Protein AF-G5H5K7-F1 (afdb_monomer)

Organism: NCBI:txid742725

Solvent-accessible surface area (backbone atoms only — not comparable to full-atom values): 10926 Å² total; per-residue (Å²): 140,83,93,84,86,88,80,84,88,80,75,84,78,72,77,64,54,62,56,55,54,51,51,52,51,52,49,50,54,49,50,52,52,49,50,53,49,48,54,52,13,42,51,37,22,52,51,28,53,52,24,60,74,64,26,41,28,24,41,41,41,43,61,82,83,57,85,75,80,82,80,66,32,57,22,36,33,43,34,54,63,51,38,37,43,39,34,42,66,51,72,45,90,96,47,104,48,73,46,75,51,44,30,40,31,42,57,78,42,78,49,77,44,76,48,99,84,62,24,35,43,37,40,39,33,28,50,31,33,37,72,82,47,97,60,75,48,70,49,75,48,75,49,72,36,55,37,43,67,51,29,31,44,34,50,58,69,96,79,22,44,21,33,41,36,47,65,93,70,56,64,67,51,86,76,83,66,97,60,91,79,86,68,69,93,77,86,74,133

pLDDT: mean 77.4, std 20.93, range [34.84, 98.06]

Sequence (189 aa):
MKKIALWSMLFCLCATSGYAQRADVAKSTKEQKQEAKAVQGDILFKTAVEAIKARNFVWEFYNPRSTDKSKVCYNFMTIEGDSIYFQAAWSTQGRMQEGFRQSVGKIEQLTMTPDKKGNMKVYMKADMTDVQSSWRTTWTLTSSFKLFKGSNAAPWMGGWEGYIVLPSQANVTRLSGSMPLNIPQGFIK

Mean predicted aligned error: 12.41 Å

Secondary structure (DSSP, 8-state):
-----SSSSSSSSSSSHHHHHHHHHHHHHHHHHHHHHHHHHHHHHHHHHHHHHTTEEEEEEE-TT----S--B-SEEEEETTEEEEEEEEE-TTS--EEEEEEEEEEEEEEEEE-TTS-EEEEEEEEEEESS-SS--EEEEEEEEEE-TTS-B---STT-EEEEE-GGG--B-----SS-----TTS--

Structure (mmCIF, N/CA/C/O backbone):
data_AF-G5H5K7-F1
#
_entry.id   AF-G5H5K7-F1
#
loop_
_atom_site.group_PDB
_atom_site.id
_atom_site.type_symbol
_atom_site.label_atom_id
_atom_site.label_alt_id
_atom_site.label_comp_id
_atom_site.label_asym_id
_atom_site.label_entity_id
_atom_site.label_seq_id
_atom_site.pdbx_PDB_ins_code
_atom_site.Cartn_x
_atom_site.Cartn_y
_atom_site.Cartn_z
_atom_site.occupancy
_atom_site.B_iso_or_equiv
_atom_site.auth_seq_id
_atom_site.auth_comp_id
_atom_site.auth_asym_id
_atom_site.auth_atom_id
_atom_site.pdbx_PDB_model_num
ATOM 1 N N . MET A 1 1 ? -69.680 40.360 42.820 1.00 41.72 1 MET A N 1
ATOM 2 C CA . MET A 1 1 ? -68.859 40.383 41.580 1.00 41.72 1 MET A CA 1
ATOM 3 C C . MET A 1 1 ? -67.408 40.556 42.032 1.00 41.72 1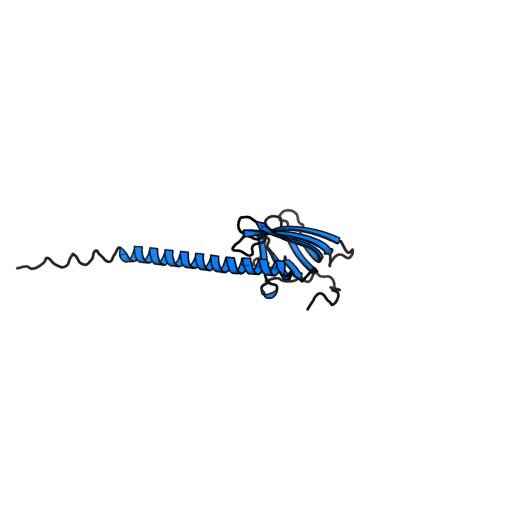 MET A C 1
ATOM 5 O O . MET A 1 1 ? -67.188 41.460 42.813 1.00 41.72 1 MET A O 1
ATOM 9 N N . LYS A 1 2 ? -66.401 39.737 41.714 1.00 36.56 2 LYS A N 1
ATOM 10 C CA . LYS A 1 2 ? -66.004 39.162 40.423 1.00 36.56 2 LYS A CA 1
ATOM 11 C C . LYS A 1 2 ? -65.196 37.864 40.639 1.00 36.56 2 LYS A C 1
ATOM 13 O O . LYS A 1 2 ? -64.389 37.777 41.555 1.00 36.56 2 LYS A O 1
ATOM 18 N N . LYS A 1 3 ? -65.426 36.892 39.751 1.00 46.00 3 LYS A N 1
ATOM 19 C CA . LYS A 1 3 ? -64.650 35.662 39.538 1.00 46.00 3 LYS A CA 1
ATOM 20 C C . LYS A 1 3 ? -63.357 36.005 38.787 1.00 46.00 3 LYS A C 1
ATOM 22 O O . LYS A 1 3 ? -63.486 36.305 37.610 1.00 46.00 3 LYS A O 1
ATOM 27 N N . ILE A 1 4 ? -62.161 35.944 39.381 1.00 51.53 4 ILE A N 1
ATOM 28 C CA . ILE A 1 4 ? -60.892 35.822 38.624 1.00 51.53 4 ILE A CA 1
ATOM 29 C C . ILE A 1 4 ? -59.834 35.164 39.520 1.00 51.53 4 ILE A C 1
ATOM 31 O O . ILE A 1 4 ? -59.062 35.843 40.183 1.00 51.53 4 ILE A O 1
ATOM 35 N N . ALA A 1 5 ? -59.795 33.838 39.550 1.00 50.31 5 ALA A N 1
ATOM 36 C CA . ALA A 1 5 ? -58.648 33.107 40.078 1.00 50.31 5 ALA A CA 1
ATOM 37 C C . ALA A 1 5 ? -58.668 31.696 39.502 1.00 50.31 5 ALA A C 1
ATOM 39 O O . ALA A 1 5 ? -59.047 30.788 40.220 1.00 50.31 5 ALA A O 1
ATOM 40 N N . LEU A 1 6 ? -58.372 31.507 38.208 1.00 42.16 6 LEU A N 1
ATOM 41 C CA . LEU A 1 6 ? -58.041 30.166 37.691 1.00 42.16 6 LEU A CA 1
ATOM 42 C C . LEU A 1 6 ? -57.498 30.148 36.245 1.00 42.16 6 LEU A C 1
ATOM 44 O O . LEU A 1 6 ? -57.909 29.308 35.462 1.00 42.16 6 LEU A O 1
ATOM 48 N N . TRP A 1 7 ? -56.610 31.064 35.835 1.00 41.12 7 TRP A N 1
ATOM 49 C CA . TRP A 1 7 ? -56.025 30.987 34.473 1.00 41.12 7 TRP A CA 1
ATOM 50 C C . TRP A 1 7 ? -54.518 31.273 34.373 1.00 41.12 7 TRP A C 1
ATOM 52 O O . TRP A 1 7 ? -53.970 31.268 33.277 1.00 41.12 7 TRP A O 1
ATOM 62 N N . SER A 1 8 ? -53.804 31.455 35.486 1.00 41.69 8 SER A N 1
ATOM 63 C CA . SER A 1 8 ? -52.364 31.774 35.469 1.00 41.69 8 SER A CA 1
ATOM 64 C C . SER A 1 8 ? -51.427 30.598 35.782 1.00 41.69 8 SER A C 1
ATOM 66 O O . SER A 1 8 ? -50.214 30.774 35.757 1.00 41.69 8 SER A O 1
ATOM 68 N N . MET A 1 9 ? -51.946 29.387 36.020 1.00 40.81 9 MET A N 1
ATOM 69 C CA . MET A 1 9 ? -51.130 28.205 36.360 1.00 40.81 9 MET A CA 1
ATOM 70 C C . MET A 1 9 ? -50.928 27.201 35.212 1.00 40.81 9 MET A C 1
ATOM 72 O O . MET A 1 9 ? -50.435 26.105 35.452 1.00 40.81 9 MET A O 1
ATOM 76 N N . LEU A 1 10 ? -51.268 27.554 33.964 1.00 41.78 10 LEU A N 1
ATOM 77 C CA . LEU A 1 10 ? -51.111 26.647 32.812 1.00 41.78 10 LEU A CA 1
ATOM 78 C C . LEU A 1 10 ? -50.089 27.107 31.757 1.00 41.78 10 LEU A C 1
ATOM 80 O O . LEU A 1 10 ? -49.993 26.494 30.702 1.00 41.78 10 LEU A O 1
ATOM 84 N N . PHE A 1 11 ? -49.295 28.149 32.029 1.00 41.69 11 PHE A N 1
ATOM 85 C CA . PHE A 1 11 ? -48.326 28.679 31.053 1.00 41.69 11 PHE A CA 1
ATOM 86 C C . PHE A 1 11 ? -46.844 28.564 31.443 1.00 41.69 11 PHE A C 1
ATOM 88 O O . PHE A 1 11 ? -45.987 28.998 30.681 1.00 41.69 11 PHE A O 1
ATOM 95 N N . CYS A 1 12 ? -46.509 27.916 32.564 1.00 40.28 12 CYS A N 1
ATOM 96 C CA . CYS A 1 12 ? -45.108 27.767 32.996 1.00 40.28 12 CYS A CA 1
ATOM 97 C C . CYS A 1 12 ? -44.489 26.376 32.763 1.00 40.28 12 CYS A C 1
ATOM 99 O O . CYS A 1 12 ? -43.339 26.168 33.134 1.00 40.28 12 CYS A O 1
ATOM 101 N N . LEU A 1 13 ? -45.191 25.430 32.125 1.00 42.22 13 LEU A N 1
ATOM 102 C CA . LEU A 1 13 ? -44.682 24.058 31.924 1.00 42.22 13 LEU A CA 1
ATOM 103 C C . LEU A 1 13 ? -44.200 23.732 30.497 1.00 42.22 13 LEU A C 1
ATOM 105 O O . LEU A 1 13 ? -43.708 22.633 30.269 1.00 42.22 13 LEU A O 1
ATOM 109 N N . CYS A 1 14 ? -44.277 24.665 29.540 1.00 44.62 14 CYS A N 1
ATOM 110 C CA . CYS A 1 14 ? -43.902 24.391 28.139 1.00 44.62 14 CYS A CA 1
ATOM 111 C C . CYS A 1 14 ? -42.608 25.078 27.659 1.00 44.62 14 CYS A C 1
ATOM 113 O O . CYS A 1 14 ? -42.210 24.882 26.514 1.00 44.62 14 CYS A O 1
ATOM 115 N N . ALA A 1 15 ? -41.928 25.866 28.499 1.00 45.97 15 ALA A N 1
ATOM 116 C CA . ALA A 1 15 ? -40.726 26.604 28.082 1.00 45.97 15 ALA A CA 1
ATOM 117 C C . ALA A 1 15 ? -39.401 25.858 28.347 1.00 45.97 15 ALA A C 1
ATOM 119 O O . ALA A 1 15 ? -38.380 26.192 27.749 1.00 45.97 15 ALA A O 1
ATOM 120 N N . THR A 1 16 ? -39.397 24.830 29.200 1.00 46.56 16 THR A N 1
ATOM 121 C CA . THR A 1 16 ? -38.186 24.057 29.543 1.00 46.56 16 THR A CA 1
ATOM 122 C C . THR A 1 16 ? -38.064 22.732 28.784 1.00 46.56 16 THR A C 1
ATOM 124 O O . THR A 1 16 ? -36.953 22.226 28.626 1.00 46.56 16 THR A O 1
ATOM 127 N N . SER A 1 17 ? -39.159 22.197 28.231 1.00 49.28 17 SER A N 1
ATOM 128 C CA . SER A 1 17 ? -39.144 20.951 27.449 1.00 49.28 17 SER A CA 1
ATOM 129 C C . SER A 1 17 ? -38.466 21.110 26.084 1.00 49.28 17 SER A C 1
ATOM 131 O O . SER A 1 17 ? -37.758 20.210 25.647 1.00 49.28 17 SER A O 1
ATOM 133 N N . GLY A 1 18 ? -38.577 22.273 25.432 1.00 41.78 18 GLY A N 1
ATOM 134 C CA . GLY A 1 18 ? -37.988 22.501 24.106 1.00 41.78 18 GLY A CA 1
ATOM 135 C C . GLY A 1 18 ? -36.452 22.505 24.076 1.00 41.78 18 GLY A C 1
ATOM 136 O O . GLY A 1 18 ? -35.860 22.092 23.080 1.00 41.78 18 GLY A O 1
ATOM 137 N N . TYR A 1 19 ? -35.793 22.934 25.158 1.00 46.84 19 TYR A N 1
ATOM 138 C CA . TYR A 1 19 ? -34.327 22.943 25.254 1.00 46.84 19 TYR A CA 1
ATOM 139 C C . TYR A 1 19 ? -33.758 21.573 25.628 1.00 46.84 19 TYR A C 1
ATOM 141 O O . TYR A 1 19 ? -32.799 21.137 24.993 1.00 46.84 19 TYR A O 1
ATOM 149 N N . ALA A 1 20 ? -34.369 20.872 26.588 1.00 45.62 20 ALA A N 1
ATOM 150 C CA . ALA A 1 20 ? -33.968 19.511 26.953 1.00 45.62 20 ALA A CA 1
ATOM 151 C C . ALA A 1 20 ? -34.164 18.543 25.774 1.00 45.62 20 ALA A C 1
ATOM 153 O O . ALA A 1 20 ? -33.242 17.835 25.386 1.00 45.62 20 ALA A O 1
ATOM 154 N N . GLN A 1 21 ? -35.311 18.624 25.096 1.00 45.91 21 GLN A N 1
ATOM 155 C CA . GLN A 1 21 ? -35.635 17.768 23.957 1.00 45.91 21 GLN A CA 1
ATOM 156 C C . GLN A 1 21 ? -34.742 18.064 22.736 1.00 45.91 21 GLN A C 1
ATOM 158 O O . GLN A 1 21 ? -34.316 17.140 22.049 1.00 45.91 21 GLN A O 1
ATOM 163 N N . ARG A 1 22 ? -34.361 19.330 22.486 1.00 47.94 22 ARG A N 1
ATOM 164 C CA . ARG A 1 22 ? -33.367 19.675 21.445 1.00 47.94 22 ARG A CA 1
ATOM 165 C C . ARG A 1 22 ? -31.949 19.225 21.798 1.00 47.94 22 ARG A C 1
ATOM 167 O O . ARG A 1 22 ? -31.228 18.799 20.898 1.00 47.94 22 ARG A O 1
ATOM 174 N N . ALA A 1 23 ? -31.544 19.314 23.064 1.00 54.38 23 ALA A N 1
ATOM 175 C CA . ALA A 1 23 ? -30.236 18.846 23.516 1.00 54.38 23 ALA A CA 1
ATOM 176 C C . ALA A 1 23 ? -30.123 17.315 23.430 1.00 54.38 23 ALA A C 1
ATOM 178 O O . ALA A 1 23 ? -29.119 16.814 22.925 1.00 54.38 23 ALA A O 1
ATOM 179 N N . ASP A 1 24 ? -31.170 16.585 23.819 1.00 53.66 24 ASP A N 1
ATOM 180 C CA . ASP A 1 24 ? -31.224 15.123 23.738 1.00 53.66 24 ASP A CA 1
ATOM 181 C C . ASP A 1 24 ? -31.272 14.623 22.288 1.00 53.66 24 ASP A C 1
ATOM 183 O O . ASP A 1 24 ? -30.533 13.705 21.933 1.00 53.66 24 ASP A O 1
ATOM 187 N N . VAL A 1 25 ? -32.037 15.272 21.399 1.00 60.53 25 VAL A N 1
ATOM 188 C CA . VAL A 1 25 ? -32.033 14.942 19.960 1.00 60.53 25 VAL A CA 1
ATOM 189 C C . VAL A 1 25 ? -30.680 15.263 19.311 1.00 60.53 25 VAL A C 1
ATOM 191 O O . VAL A 1 25 ? -30.168 14.463 18.525 1.00 60.53 25 VAL A O 1
ATOM 194 N N . ALA A 1 26 ? -30.049 16.393 19.646 1.00 62.66 26 ALA A N 1
ATOM 195 C CA . ALA A 1 26 ? -28.726 16.745 19.123 1.00 62.66 26 ALA A CA 1
ATOM 196 C C . ALA A 1 26 ? -27.624 15.795 19.625 1.00 62.66 26 ALA A C 1
ATOM 198 O O . ALA A 1 26 ? -26.735 15.418 18.854 1.00 62.66 26 ALA A O 1
ATOM 199 N N . LYS A 1 27 ? -27.694 15.373 20.894 1.00 62.44 27 LYS A N 1
ATOM 200 C CA . LYS A 1 27 ? -26.799 14.376 21.492 1.00 62.44 27 LYS A CA 1
ATOM 201 C C . LYS A 1 27 ? -26.989 13.004 20.843 1.00 62.44 27 LYS A C 1
ATOM 203 O O . LYS A 1 27 ? -26.008 12.440 20.366 1.00 62.44 27 LYS A O 1
ATOM 208 N N . SER A 1 28 ? -28.234 12.553 20.691 1.00 70.75 28 SER A N 1
ATOM 209 C CA . SER A 1 28 ? -28.584 11.309 19.991 1.00 70.75 28 SER A CA 1
ATOM 210 C C . SER A 1 28 ? -28.092 11.308 18.538 1.00 70.75 28 SER A C 1
ATOM 212 O O . SER A 1 28 ? -27.460 10.354 18.092 1.00 70.75 28 SER A O 1
ATOM 214 N N . THR A 1 29 ? -28.246 12.422 17.815 1.00 76.62 29 THR A N 1
ATOM 215 C CA . THR A 1 29 ? -27.749 12.555 16.432 1.00 76.62 29 THR A CA 1
ATOM 216 C C . THR A 1 29 ? -26.217 12.497 16.361 1.00 76.62 29 THR A C 1
ATOM 218 O O . THR A 1 29 ? -25.644 11.999 15.389 1.00 76.62 29 THR A O 1
ATOM 221 N N . LYS A 1 30 ? -25.516 13.027 17.371 1.00 79.69 30 LYS A N 1
ATOM 222 C CA . LYS A 1 30 ? -24.049 12.985 17.453 1.00 79.69 30 LYS A CA 1
ATOM 223 C C . LYS A 1 30 ? -23.546 11.576 17.770 1.00 79.69 30 LYS A C 1
ATOM 225 O O . LYS A 1 30 ? -22.587 11.138 17.139 1.00 79.69 30 LYS A O 1
ATOM 230 N N . GLU A 1 31 ? -24.200 10.884 18.696 1.00 82.38 31 GLU A N 1
ATOM 231 C CA . GLU A 1 31 ? -23.905 9.496 19.067 1.00 82.38 31 GLU A CA 1
ATOM 232 C C . GLU A 1 31 ? -24.137 8.555 17.880 1.00 82.38 31 GLU A C 1
ATOM 234 O O . GLU A 1 31 ? -23.211 7.856 17.482 1.00 82.38 31 GLU A O 1
ATOM 239 N N . GLN A 1 32 ? -25.277 8.664 17.190 1.00 81.69 32 GLN A N 1
ATOM 240 C CA . GLN A 1 32 ? -25.552 7.908 15.960 1.00 81.69 32 GLN A CA 1
ATOM 241 C C . GLN A 1 32 ? -24.506 8.160 14.865 1.00 81.69 32 GLN A C 1
ATOM 243 O O . GLN A 1 32 ? -24.044 7.231 14.203 1.00 81.69 32 GLN A O 1
ATOM 248 N N . LYS A 1 33 ? -24.072 9.415 14.675 1.00 85.06 33 LYS A N 1
ATOM 249 C CA . LYS A 1 33 ? -22.983 9.741 13.735 1.00 85.06 33 LYS A CA 1
ATOM 250 C C . LYS A 1 33 ? -21.651 9.121 14.154 1.00 85.06 33 LYS A C 1
ATOM 252 O O . LYS A 1 33 ? -20.851 8.776 13.288 1.00 85.06 33 LYS A O 1
ATOM 257 N N . GLN A 1 34 ? -21.378 9.024 15.451 1.00 88.75 34 GLN A N 1
ATOM 258 C CA . GLN A 1 34 ? -20.154 8.424 15.970 1.00 88.75 34 GLN A CA 1
ATOM 259 C C . GLN A 1 34 ? -20.175 6.900 15.831 1.00 88.75 34 GLN A C 1
ATOM 261 O O . GLN A 1 34 ? -19.178 6.328 15.397 1.00 88.75 34 GLN A O 1
ATOM 266 N N . GLU A 1 35 ? -21.309 6.262 16.108 1.00 88.69 35 GLU A N 1
ATOM 267 C CA . GLU A 1 35 ? -21.527 4.833 15.880 1.00 88.69 35 GLU A CA 1
ATOM 268 C C . GLU A 1 35 ? -21.397 4.485 14.396 1.00 88.69 35 GLU A C 1
ATOM 270 O O . GLU A 1 35 ? -20.622 3.600 14.042 1.00 88.69 35 GLU A O 1
ATOM 275 N N . ALA A 1 36 ? -22.047 5.241 13.507 1.00 88.06 36 ALA A N 1
ATOM 276 C CA . ALA A 1 36 ? -21.923 5.043 12.064 1.00 88.06 36 ALA A CA 1
ATOM 277 C C . ALA A 1 36 ? -20.468 5.186 11.583 1.00 88.06 36 ALA A C 1
ATOM 279 O O . ALA A 1 36 ? -19.998 4.391 10.770 1.00 88.06 36 ALA A O 1
ATOM 280 N N . LYS A 1 37 ? -19.721 6.163 12.119 1.00 89.06 37 LYS A N 1
ATOM 281 C CA . LYS A 1 37 ? -18.284 6.313 11.840 1.00 89.06 37 LYS A CA 1
ATOM 282 C C . LYS A 1 37 ? -17.461 5.138 12.361 1.00 89.06 37 LYS A C 1
ATOM 284 O O . LYS A 1 37 ? -16.534 4.727 11.673 1.00 89.06 37 LYS A O 1
ATOM 289 N N . ALA A 1 38 ? -17.781 4.604 13.539 1.00 90.69 38 ALA A N 1
ATOM 290 C CA . ALA A 1 38 ? -17.093 3.443 14.097 1.00 90.69 38 ALA A CA 1
ATOM 291 C C . ALA A 1 38 ? -17.337 2.188 13.244 1.00 90.69 38 ALA A C 1
ATOM 293 O O . ALA A 1 38 ? -16.383 1.507 12.879 1.00 90.69 38 ALA A O 1
ATOM 294 N N . VAL A 1 39 ? -18.588 1.945 12.837 1.00 93.12 39 VAL A N 1
ATOM 295 C CA . VAL A 1 39 ? -18.950 0.839 11.936 1.00 93.12 39 VAL A CA 1
ATOM 296 C C . VAL A 1 39 ? -18.231 0.974 10.593 1.00 93.12 39 VAL A C 1
ATOM 298 O O . VAL A 1 39 ? -17.610 0.019 10.128 1.00 93.12 39 VAL A O 1
ATOM 301 N N . GLN A 1 40 ? -18.246 2.167 9.992 1.00 93.31 40 GLN A N 1
ATOM 302 C CA . GLN A 1 40 ? -17.528 2.422 8.743 1.00 93.31 40 GLN A CA 1
ATOM 303 C C . GLN A 1 40 ? -16.018 2.215 8.905 1.00 93.31 40 GLN A C 1
ATOM 305 O O . GLN A 1 40 ? -15.376 1.610 8.048 1.00 93.31 40 GLN A O 1
ATOM 310 N N . GLY A 1 41 ? -15.452 2.690 10.013 1.00 94.19 41 GLY A N 1
ATOM 311 C CA . GLY A 1 41 ? -14.048 2.507 10.353 1.00 94.19 41 GLY A CA 1
ATOM 312 C C . GLY A 1 41 ? -13.650 1.036 10.460 1.00 94.19 41 GLY A C 1
ATOM 313 O O . GLY A 1 41 ? -12.611 0.633 9.938 1.00 94.19 41 GLY A O 1
ATOM 314 N N . ASP A 1 42 ? -14.496 0.212 11.076 1.00 95.50 42 ASP A N 1
ATOM 315 C CA . ASP A 1 42 ? -14.279 -1.230 11.188 1.00 95.50 42 ASP A CA 1
ATOM 316 C C . ASP A 1 42 ? -14.357 -1.942 9.832 1.00 95.50 42 ASP A C 1
ATOM 318 O O . ASP A 1 42 ? -13.561 -2.849 9.574 1.00 95.50 42 ASP A O 1
ATOM 322 N N . ILE A 1 43 ? -15.273 -1.530 8.949 1.00 95.75 43 ILE A N 1
ATOM 323 C CA . ILE A 1 43 ? -15.358 -2.047 7.573 1.00 95.75 43 ILE A CA 1
ATOM 324 C C . ILE A 1 43 ? -14.080 -1.705 6.803 1.00 95.75 43 ILE A C 1
ATOM 326 O O . ILE A 1 43 ? -13.478 -2.594 6.197 1.00 95.75 43 ILE A O 1
ATOM 330 N N . LEU A 1 44 ? -13.634 -0.447 6.860 1.00 96.00 44 LEU A N 1
ATOM 331 C CA . LEU A 1 44 ? -12.405 0.012 6.207 1.00 96.00 44 LEU A CA 1
ATOM 332 C C . LEU A 1 44 ? -11.179 -0.748 6.719 1.00 96.00 44 LEU A C 1
ATOM 334 O O . LEU A 1 44 ? -10.379 -1.233 5.923 1.00 96.00 44 LEU A O 1
ATOM 338 N N . PHE A 1 45 ? -11.062 -0.907 8.039 1.00 97.62 45 PHE A N 1
ATOM 339 C CA . PHE A 1 45 ? -9.966 -1.648 8.655 1.00 97.62 45 PHE A CA 1
ATOM 340 C C . PHE A 1 45 ? -9.940 -3.111 8.206 1.00 97.62 45 PHE A C 1
ATOM 342 O O . PHE A 1 45 ? -8.909 -3.591 7.740 1.00 97.62 45 PHE A O 1
ATOM 349 N N . LYS A 1 46 ? -11.072 -3.821 8.299 1.00 97.44 46 LYS A N 1
ATOM 350 C CA . LYS A 1 46 ? -11.170 -5.226 7.870 1.00 97.44 46 LYS A CA 1
ATOM 351 C C . LYS A 1 46 ? -10.848 -5.380 6.386 1.00 97.44 46 LYS A C 1
ATOM 353 O O . LYS A 1 46 ? -10.087 -6.268 6.024 1.00 97.44 46 LYS A O 1
ATOM 358 N N . THR A 1 47 ? -11.374 -4.487 5.552 1.00 97.75 47 THR A N 1
ATOM 359 C CA . THR A 1 47 ? -11.115 -4.491 4.107 1.00 97.75 47 THR A CA 1
ATOM 360 C C . THR A 1 47 ? -9.629 -4.303 3.815 1.00 97.75 47 THR A C 1
ATOM 362 O O . THR A 1 47 ? -9.061 -5.079 3.056 1.00 97.75 47 THR A O 1
ATOM 365 N N . ALA A 1 48 ? -8.973 -3.337 4.465 1.00 98.00 48 ALA A N 1
ATOM 366 C CA . ALA A 1 48 ? -7.538 -3.111 4.315 1.00 98.00 48 ALA A CA 1
ATOM 367 C C . ALA A 1 48 ? -6.706 -4.323 4.766 1.00 98.00 48 ALA A C 1
ATOM 369 O O . ALA A 1 48 ? -5.768 -4.717 4.077 1.00 98.00 48 ALA A O 1
ATOM 370 N N . VAL A 1 49 ? -7.063 -4.947 5.893 1.00 98.06 49 VAL A N 1
ATOM 371 C CA . VAL A 1 49 ? -6.402 -6.165 6.388 1.00 98.06 49 VAL A CA 1
ATOM 372 C C . VAL A 1 49 ? -6.506 -7.303 5.372 1.00 98.06 49 VAL A C 1
ATOM 374 O O . VAL A 1 49 ? -5.493 -7.925 5.056 1.00 98.06 49 VAL A O 1
ATOM 377 N N . GLU A 1 50 ? -7.699 -7.575 4.843 1.00 97.94 50 GLU A N 1
ATOM 378 C CA . GLU A 1 50 ? -7.887 -8.643 3.855 1.00 97.94 50 GLU A CA 1
ATOM 379 C C . GLU A 1 50 ? -7.194 -8.326 2.524 1.00 97.94 50 GLU A C 1
ATOM 381 O O . GLU A 1 50 ? -6.553 -9.203 1.950 1.00 97.94 50 GLU A O 1
ATOM 386 N N . ALA A 1 51 ? -7.211 -7.069 2.080 1.00 97.94 51 ALA A N 1
ATOM 387 C CA . ALA A 1 51 ? -6.520 -6.635 0.868 1.00 97.94 51 ALA A CA 1
ATOM 388 C C . ALA A 1 51 ? -4.989 -6.808 0.969 1.00 97.94 51 ALA A C 1
ATOM 390 O O . ALA A 1 51 ? -4.354 -7.301 0.033 1.00 97.94 51 ALA A O 1
ATOM 391 N N . ILE A 1 52 ? -4.392 -6.494 2.130 1.00 97.69 52 ILE A N 1
ATOM 392 C CA . ILE A 1 52 ? -2.961 -6.729 2.397 1.00 97.69 52 ILE A CA 1
ATOM 393 C C . ILE A 1 52 ? -2.649 -8.229 2.425 1.00 97.69 52 ILE A C 1
ATOM 395 O O . ILE A 1 52 ? -1.664 -8.652 1.821 1.00 97.69 52 ILE A O 1
ATOM 399 N N . LYS A 1 53 ? -3.476 -9.050 3.092 1.00 96.75 53 LYS A N 1
ATOM 400 C CA . LYS A 1 53 ? -3.295 -10.517 3.116 1.00 96.75 53 LYS A CA 1
ATOM 401 C C . LYS A 1 53 ? -3.366 -11.122 1.718 1.00 96.75 53 LYS A C 1
ATOM 403 O O . LYS A 1 53 ? -2.553 -11.979 1.392 1.00 96.75 53 LYS A O 1
ATOM 408 N N . ALA A 1 54 ? -4.313 -10.657 0.907 1.00 97.06 54 ALA A N 1
ATOM 409 C CA . ALA A 1 54 ? -4.494 -11.085 -0.473 1.00 97.06 54 ALA A CA 1
ATOM 410 C C . ALA A 1 54 ? -3.403 -10.558 -1.417 1.00 97.06 54 ALA A C 1
ATOM 412 O O . ALA A 1 54 ? -3.365 -10.965 -2.575 1.00 97.06 54 ALA A O 1
ATOM 413 N N . ARG A 1 55 ? -2.536 -9.649 -0.943 1.00 97.50 55 ARG A N 1
ATOM 414 C CA . ARG A 1 55 ? -1.568 -8.908 -1.762 1.00 97.50 55 ARG A CA 1
ATOM 415 C C . ARG A 1 55 ? -2.228 -8.276 -2.990 1.00 97.50 55 ARG A C 1
ATOM 417 O O . ARG A 1 55 ? -1.702 -8.342 -4.094 1.00 97.50 55 ARG A O 1
ATOM 424 N N . ASN A 1 56 ? -3.409 -7.701 -2.797 1.00 97.56 56 ASN A N 1
ATOM 425 C CA . ASN A 1 56 ? -4.160 -7.047 -3.858 1.00 97.56 56 ASN A CA 1
ATOM 426 C C . ASN A 1 56 ? -4.759 -5.746 -3.326 1.00 97.56 56 ASN A C 1
ATOM 428 O O . ASN A 1 56 ? -5.870 -5.729 -2.790 1.00 97.56 56 ASN A O 1
ATOM 432 N N . PHE A 1 57 ? -3.983 -4.668 -3.396 1.00 97.38 57 PHE A N 1
ATOM 433 C CA . PHE A 1 57 ? -4.367 -3.382 -2.826 1.00 97.38 57 PHE A CA 1
ATOM 434 C C . PHE A 1 57 ? -3.669 -2.211 -3.506 1.00 97.38 57 PHE A C 1
ATOM 436 O O . PHE A 1 57 ? -2.629 -2.350 -4.151 1.00 97.38 57 PHE A O 1
ATOM 443 N N . VAL A 1 58 ? -4.240 -1.027 -3.308 1.00 96.75 58 VAL A N 1
ATOM 444 C CA . VAL A 1 58 ? -3.591 0.241 -3.613 1.00 96.75 58 VAL A CA 1
ATOM 445 C C . VAL A 1 58 ? -3.292 0.950 -2.300 1.00 96.75 58 VAL A C 1
ATOM 447 O O . VAL A 1 58 ? -4.160 1.094 -1.440 1.00 96.75 58 VAL A O 1
ATOM 450 N N . TRP A 1 59 ? -2.043 1.369 -2.138 1.00 95.19 59 TRP A N 1
ATOM 451 C CA . TRP A 1 59 ? -1.630 2.279 -1.086 1.00 95.19 59 TRP A CA 1
ATOM 452 C C . TRP A 1 59 ? -1.573 3.682 -1.672 1.00 95.19 59 TRP A C 1
ATOM 454 O O . TRP A 1 59 ? -0.675 4.002 -2.444 1.00 95.19 59 TRP A O 1
ATOM 464 N N . GLU A 1 60 ? -2.557 4.499 -1.329 1.00 93.25 60 GLU A N 1
ATOM 465 C CA . GLU A 1 60 ? -2.614 5.908 -1.703 1.00 93.25 60 GLU A CA 1
ATOM 466 C C . GLU A 1 60 ? -1.872 6.730 -0.662 1.00 93.25 60 GLU A C 1
ATOM 468 O O . GLU A 1 60 ? -1.998 6.459 0.535 1.00 93.25 60 GLU A O 1
ATOM 473 N N . PHE A 1 61 ? -1.120 7.740 -1.085 1.00 89.25 61 PHE A N 1
ATOM 474 C CA . PHE A 1 61 ? -0.466 8.652 -0.159 1.00 89.25 61 PHE A CA 1
ATOM 475 C C . PHE A 1 61 ? -0.594 10.103 -0.612 1.00 89.25 61 PHE A C 1
ATOM 477 O O . PHE A 1 61 ? -0.537 10.445 -1.789 1.00 89.25 61 PHE A O 1
ATOM 484 N N . TYR A 1 62 ? -0.792 10.985 0.355 1.00 84.19 62 TYR A N 1
ATOM 485 C CA . TYR A 1 62 ? -1.092 12.386 0.135 1.00 84.19 62 TYR A CA 1
ATOM 486 C C . TYR A 1 62 ? -0.128 13.225 0.951 1.00 84.19 62 TYR A C 1
ATOM 488 O O . TYR A 1 62 ? 0.028 13.035 2.158 1.00 84.19 62 TYR A O 1
ATOM 496 N N . ASN A 1 63 ? 0.506 14.190 0.293 1.00 79.62 63 ASN A N 1
ATOM 497 C CA . ASN A 1 63 ? 1.232 15.225 1.000 1.00 79.62 63 ASN A CA 1
ATOM 498 C C . ASN A 1 63 ? 0.210 16.231 1.552 1.00 79.62 63 ASN A C 1
ATOM 500 O O . ASN A 1 63 ? -0.363 16.977 0.754 1.00 79.62 63 ASN A O 1
ATOM 504 N N . PRO A 1 64 ? -0.008 16.321 2.878 1.00 75.88 64 PRO A N 1
ATOM 505 C CA . PRO A 1 64 ? -0.961 17.278 3.442 1.00 75.88 64 PRO A CA 1
ATOM 506 C C . PRO A 1 64 ? -0.540 18.737 3.206 1.00 75.88 64 PRO A C 1
ATOM 508 O O . PRO A 1 64 ? -1.339 19.650 3.383 1.00 75.88 64 PRO A O 1
ATOM 511 N N . ARG A 1 65 ? 0.714 18.974 2.796 1.00 73.94 65 ARG A N 1
ATOM 512 C CA . ARG A 1 65 ? 1.235 20.296 2.422 1.00 73.94 65 ARG A CA 1
ATOM 513 C C . ARG A 1 65 ? 1.056 20.615 0.937 1.00 73.94 65 ARG A C 1
ATOM 515 O O . ARG A 1 65 ? 1.496 21.675 0.499 1.00 73.94 65 ARG A O 1
ATOM 522 N N . SER A 1 66 ? 0.478 19.700 0.154 1.00 70.06 66 SER A N 1
ATOM 523 C CA . SER A 1 66 ? 0.199 19.946 -1.258 1.00 70.06 66 SER A CA 1
ATOM 524 C C . SER A 1 66 ? -0.763 21.122 -1.406 1.00 70.06 66 SER A C 1
ATOM 526 O O . SER A 1 66 ? -1.779 21.199 -0.717 1.00 70.06 66 SER A O 1
ATOM 528 N N . THR A 1 67 ? -0.450 22.035 -2.321 1.00 65.94 67 THR A N 1
ATOM 529 C CA . THR A 1 67 ? -1.343 23.135 -2.706 1.00 65.94 67 THR A CA 1
ATOM 530 C C . THR A 1 67 ? -2.349 22.720 -3.780 1.00 65.94 67 THR A C 1
ATOM 532 O O . THR A 1 67 ? -3.256 23.496 -4.091 1.00 65.94 67 THR A O 1
ATOM 535 N N . ASP A 1 68 ? -2.215 21.511 -4.335 1.00 64.56 68 ASP A N 1
ATOM 536 C CA . ASP A 1 68 ? -3.149 20.979 -5.321 1.00 64.56 68 ASP A CA 1
ATOM 537 C C . ASP A 1 68 ? -4.508 20.656 -4.678 1.00 64.56 68 ASP A C 1
ATOM 539 O O . ASP A 1 68 ? -4.613 19.884 -3.724 1.00 64.56 68 ASP A O 1
ATOM 543 N N . LYS A 1 69 ? -5.567 21.257 -5.228 1.00 61.97 69 LYS A N 1
ATOM 544 C CA . LYS A 1 69 ? -6.956 21.119 -4.771 1.00 61.97 69 LYS A CA 1
ATOM 545 C C . LYS A 1 69 ? -7.742 20.051 -5.533 1.00 61.97 69 LYS A C 1
ATOM 547 O O . LYS A 1 69 ? -8.908 19.832 -5.206 1.00 61.97 69 LYS A O 1
ATOM 552 N N . SER A 1 70 ? -7.141 19.402 -6.533 1.00 63.06 70 SER A N 1
ATOM 553 C CA . SER A 1 70 ? -7.809 18.456 -7.437 1.00 63.06 70 SER A CA 1
ATOM 554 C C . SER A 1 70 ? -8.398 17.224 -6.734 1.00 63.06 70 SER A C 1
ATOM 556 O O . SER A 1 70 ? -9.262 16.561 -7.298 1.00 63.06 70 SER A O 1
ATOM 558 N N . LYS A 1 71 ? -7.964 16.924 -5.497 1.00 63.88 71 LYS A N 1
ATOM 559 C CA . LYS A 1 71 ? -8.270 15.690 -4.739 1.00 63.88 71 LYS A CA 1
ATOM 560 C C . LYS A 1 71 ? -7.865 14.394 -5.458 1.00 63.88 71 LYS A C 1
ATOM 562 O O . LYS A 1 71 ? -8.178 13.310 -4.968 1.00 63.88 71 LYS A O 1
ATOM 567 N N . VAL A 1 72 ? -7.175 14.490 -6.592 1.00 69.44 72 VAL A N 1
ATOM 568 C CA . VAL A 1 72 ? -6.663 13.346 -7.342 1.00 69.44 72 VAL A CA 1
ATOM 569 C C . VAL A 1 72 ? -5.403 12.830 -6.652 1.00 69.44 72 VAL A C 1
ATOM 571 O O . VAL A 1 72 ? -4.539 13.611 -6.249 1.00 69.44 72 VAL A O 1
ATOM 574 N N . CYS A 1 73 ? -5.283 11.510 -6.499 1.00 78.31 73 CYS A N 1
ATOM 575 C CA . CYS A 1 73 ? -4.080 10.909 -5.942 1.00 78.31 73 CYS A CA 1
ATOM 576 C C . CYS A 1 73 ? -3.058 10.616 -7.048 1.00 78.31 73 CYS A C 1
ATOM 578 O O . CYS A 1 73 ? -3.209 9.676 -7.828 1.00 78.31 73 CYS A O 1
ATOM 580 N N . TYR A 1 74 ? -1.987 11.406 -7.107 1.00 82.81 74 TYR A N 1
ATOM 581 C CA . TYR A 1 74 ? -0.863 11.149 -8.020 1.00 82.81 74 TYR A CA 1
ATOM 582 C C . TYR A 1 74 ? 0.252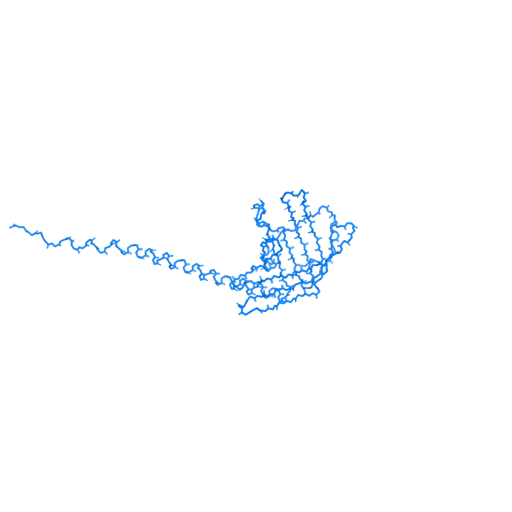 10.313 -7.391 1.00 82.81 74 TYR A C 1
ATOM 584 O O . TYR A 1 74 ? 1.189 9.927 -8.092 1.00 82.81 74 TYR A O 1
ATOM 592 N N . ASN A 1 75 ? 0.170 10.046 -6.087 1.00 88.06 75 ASN A N 1
ATOM 593 C CA . ASN A 1 75 ? 1.182 9.307 -5.354 1.00 88.06 75 ASN A CA 1
ATOM 594 C C . ASN A 1 75 ? 0.579 8.033 -4.788 1.00 88.06 75 ASN A C 1
ATOM 596 O O . ASN A 1 75 ? -0.225 8.073 -3.860 1.00 88.06 75 ASN A O 1
ATOM 600 N N . PHE A 1 76 ? 0.950 6.904 -5.362 1.00 92.94 76 PHE A N 1
ATOM 601 C CA . PHE A 1 76 ? 0.373 5.640 -4.966 1.00 92.94 76 PHE A CA 1
ATOM 602 C C . PHE A 1 76 ? 1.290 4.475 -5.292 1.00 92.94 76 PHE A C 1
ATOM 604 O O . PHE A 1 76 ? 2.245 4.568 -6.070 1.00 92.94 76 PHE A O 1
ATOM 611 N N . MET A 1 77 ? 0.945 3.346 -4.697 1.00 94.56 77 MET A N 1
ATOM 612 C CA . MET A 1 77 ? 1.536 2.062 -4.985 1.00 94.56 77 MET A CA 1
ATOM 613 C C . MET A 1 77 ? 0.433 1.045 -5.229 1.00 94.56 77 MET A C 1
ATOM 615 O O . MET A 1 77 ? -0.449 0.884 -4.393 1.00 94.56 77 MET A O 1
ATOM 619 N N . THR A 1 78 ? 0.476 0.363 -6.364 1.00 96.38 78 THR A N 1
ATOM 620 C CA . THR A 1 78 ? -0.401 -0.772 -6.656 1.00 96.38 78 THR A CA 1
ATOM 621 C C . THR A 1 78 ? 0.362 -2.054 -6.375 1.00 96.38 78 THR A C 1
ATOM 623 O O . THR A 1 78 ? 1.494 -2.202 -6.835 1.00 96.38 78 THR A O 1
ATOM 626 N N . ILE A 1 79 ? -0.260 -2.961 -5.630 1.00 96.62 79 ILE A N 1
ATOM 627 C CA . ILE A 1 79 ? 0.271 -4.281 -5.309 1.00 96.62 79 ILE A CA 1
ATOM 628 C C . ILE A 1 79 ? -0.705 -5.327 -5.831 1.00 96.62 79 ILE A C 1
ATOM 630 O O . ILE A 1 79 ? -1.882 -5.297 -5.475 1.00 96.62 79 ILE A O 1
ATOM 634 N N . GLU A 1 80 ? -0.195 -6.234 -6.661 1.00 96.62 80 GLU A N 1
ATOM 635 C CA . GLU A 1 80 ? -0.930 -7.367 -7.224 1.00 96.62 80 GLU A CA 1
ATOM 636 C C . GLU A 1 80 ? -0.047 -8.622 -7.173 1.00 96.62 80 GLU A C 1
ATOM 638 O O . GLU A 1 80 ? 0.938 -8.761 -7.907 1.00 96.62 80 GLU A O 1
ATOM 643 N N . GLY A 1 81 ? -0.371 -9.529 -6.250 1.00 96.69 81 GLY A N 1
ATOM 644 C CA . GLY A 1 81 ? 0.503 -10.640 -5.898 1.00 96.69 81 GLY A CA 1
ATOM 645 C C . GLY A 1 81 ? 1.844 -10.120 -5.382 1.00 96.69 81 GLY A C 1
ATOM 646 O O . GLY A 1 81 ? 1.900 -9.350 -4.426 1.00 96.69 81 GLY A O 1
ATOM 647 N N . ASP A 1 82 ? 2.933 -10.521 -6.030 1.00 96.06 82 ASP A N 1
ATOM 648 C CA . ASP A 1 82 ? 4.272 -10.032 -5.684 1.00 96.06 82 ASP A CA 1
ATOM 649 C C . ASP A 1 82 ? 4.680 -8.796 -6.489 1.00 96.06 82 ASP A C 1
ATOM 651 O O . ASP A 1 82 ? 5.763 -8.262 -6.267 1.00 96.06 82 ASP A O 1
ATOM 655 N N . SER A 1 83 ? 3.855 -8.338 -7.429 1.00 96.19 83 SER A N 1
ATOM 656 C CA . SER A 1 83 ? 4.189 -7.222 -8.311 1.00 96.19 83 SER A CA 1
ATOM 657 C C . SER A 1 83 ? 3.862 -5.886 -7.658 1.00 96.19 83 SER A C 1
ATOM 659 O O . SER A 1 83 ? 2.797 -5.722 -7.063 1.00 96.19 83 SER A O 1
ATOM 661 N N . ILE A 1 84 ? 4.756 -4.912 -7.826 1.00 96.38 84 ILE A N 1
ATOM 662 C CA . ILE A 1 84 ? 4.555 -3.528 -7.396 1.00 96.38 84 ILE A CA 1
ATOM 663 C C . ILE A 1 84 ? 4.631 -2.596 -8.599 1.00 96.38 84 ILE A C 1
ATOM 665 O O . ILE A 1 84 ? 5.589 -2.647 -9.369 1.00 96.38 84 ILE A O 1
ATOM 669 N N . TYR A 1 85 ? 3.677 -1.676 -8.695 1.00 94.38 85 TYR A N 1
ATOM 670 C CA . TYR A 1 85 ? 3.839 -0.424 -9.427 1.00 94.38 85 TYR A CA 1
ATOM 671 C C . TYR A 1 85 ? 3.852 0.736 -8.433 1.00 94.38 85 TYR A C 1
ATOM 673 O O . TYR A 1 85 ? 2.958 0.845 -7.601 1.00 94.38 85 TYR A O 1
ATOM 681 N N . PHE A 1 86 ? 4.850 1.607 -8.521 1.00 92.62 86 PHE A N 1
ATOM 682 C CA . PHE A 1 86 ? 5.014 2.771 -7.659 1.00 92.62 86 PHE A CA 1
ATOM 683 C C . PHE A 1 86 ? 5.040 4.045 -8.497 1.00 92.62 86 PHE A C 1
ATOM 685 O O . PHE A 1 86 ? 5.771 4.121 -9.485 1.00 92.62 86 PHE A O 1
ATOM 692 N N . GLN A 1 87 ? 4.293 5.059 -8.066 1.00 90.50 87 GLN A N 1
ATOM 693 C CA . GLN A 1 87 ? 4.352 6.410 -8.603 1.00 90.50 87 GLN A CA 1
ATOM 694 C C . GLN A 1 87 ? 4.356 7.415 -7.455 1.00 90.50 87 GLN A C 1
ATOM 696 O O . GLN A 1 87 ? 3.492 7.362 -6.584 1.00 90.50 87 GLN A O 1
ATOM 701 N N . ALA A 1 88 ? 5.285 8.365 -7.477 1.00 85.06 88 ALA A N 1
ATOM 702 C CA . ALA A 1 88 ? 5.247 9.513 -6.583 1.00 85.06 88 ALA A CA 1
ATOM 703 C C . ALA A 1 88 ? 5.800 10.768 -7.263 1.00 85.06 88 ALA A C 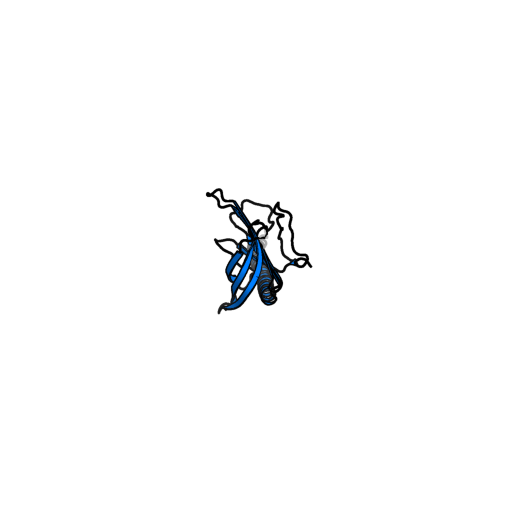1
ATOM 705 O O . ALA A 1 88 ? 6.828 10.714 -7.932 1.00 85.06 88 ALA A O 1
ATOM 706 N N . ALA A 1 89 ? 5.120 11.890 -7.058 1.00 78.88 89 ALA A N 1
ATOM 707 C CA . ALA A 1 89 ? 5.514 13.247 -7.382 1.00 78.88 89 ALA A CA 1
ATOM 708 C C . ALA A 1 89 ? 5.540 14.098 -6.098 1.00 78.88 89 ALA A C 1
ATOM 710 O O . ALA A 1 89 ? 4.558 14.169 -5.355 1.00 78.88 89 ALA A O 1
ATOM 711 N N . TRP A 1 90 ? 6.650 14.780 -5.834 1.00 73.19 90 TRP A N 1
ATOM 712 C CA . TRP A 1 90 ? 6.798 15.663 -4.681 1.00 73.19 90 TRP A CA 1
ATOM 713 C C . TRP A 1 90 ? 7.436 16.991 -5.073 1.00 73.19 90 TRP A C 1
ATOM 715 O O . TRP A 1 90 ? 8.268 17.064 -5.970 1.00 73.19 90 TRP A O 1
ATOM 725 N N . SER A 1 91 ? 7.068 18.040 -4.343 1.00 63.97 91 SER A N 1
ATOM 726 C CA . SER A 1 91 ? 7.736 19.338 -4.368 1.00 63.97 91 SER A CA 1
ATOM 727 C C . SER A 1 91 ? 8.257 19.623 -2.966 1.00 63.97 91 SER A C 1
ATOM 729 O O . SER A 1 91 ? 7.517 19.509 -1.982 1.00 63.97 91 SER A O 1
ATOM 731 N N . THR A 1 92 ? 9.540 19.953 -2.851 1.00 54.84 92 THR A N 1
ATOM 732 C CA . THR A 1 92 ? 10.136 20.328 -1.566 1.00 54.84 92 THR A CA 1
ATOM 733 C C . THR A 1 92 ? 10.082 21.849 -1.437 1.00 54.84 92 THR A C 1
ATOM 735 O O . THR A 1 92 ? 10.922 22.543 -1.994 1.00 54.84 92 THR A O 1
ATOM 738 N N . GLN A 1 93 ? 9.108 22.417 -0.719 1.00 43.34 93 GLN A N 1
ATOM 739 C CA . GLN A 1 93 ? 9.091 23.873 -0.493 1.00 43.34 93 GLN A CA 1
ATOM 740 C C . GLN A 1 93 ? 10.418 24.329 0.147 1.00 43.34 93 GLN A C 1
ATOM 742 O O . GLN A 1 93 ? 10.789 23.861 1.222 1.00 43.34 93 GLN A O 1
ATOM 747 N N . GLY A 1 94 ? 11.146 25.217 -0.539 1.00 45.91 94 GLY A N 1
ATOM 748 C CA . GLY A 1 94 ? 12.421 25.793 -0.085 1.00 45.91 94 GLY A CA 1
ATOM 749 C C . GLY A 1 94 ? 13.688 25.196 -0.713 1.00 45.91 94 GLY A C 1
ATOM 750 O O . GLY A 1 94 ? 14.754 25.796 -0.610 1.00 45.91 94 GLY A O 1
ATOM 751 N N . ARG A 1 95 ? 13.596 24.064 -1.416 1.00 41.59 95 ARG A N 1
ATOM 752 C CA . ARG A 1 95 ? 14.649 23.575 -2.318 1.00 41.59 95 ARG A CA 1
ATOM 753 C C . ARG A 1 95 ? 13.958 23.354 -3.651 1.00 41.59 95 ARG A C 1
ATOM 755 O O . ARG A 1 95 ? 13.046 22.549 -3.670 1.00 41.59 95 ARG A O 1
ATOM 762 N N . MET A 1 96 ? 14.315 24.060 -4.723 1.00 41.31 96 MET A N 1
ATOM 763 C CA . MET A 1 96 ? 13.743 23.893 -6.078 1.00 41.31 96 MET A CA 1
ATOM 764 C C . MET A 1 96 ? 13.988 22.475 -6.649 1.00 41.31 96 MET A C 1
ATOM 766 O O . MET A 1 96 ? 14.689 22.289 -7.635 1.00 41.31 96 MET A O 1
ATOM 770 N N . GLN A 1 97 ? 13.479 21.451 -5.981 1.00 47.19 97 GLN A N 1
ATOM 771 C CA . GLN A 1 97 ? 13.580 20.045 -6.307 1.00 47.19 97 GLN A CA 1
ATOM 772 C C . GLN A 1 97 ? 12.159 19.513 -6.277 1.00 47.19 97 GLN A C 1
ATOM 774 O O . GLN A 1 97 ? 11.606 19.140 -5.234 1.00 47.19 97 GLN A O 1
ATOM 779 N N . GLU A 1 98 ? 11.571 19.569 -7.461 1.00 61.59 98 GLU A N 1
ATOM 780 C CA . GLU A 1 98 ? 10.451 18.735 -7.838 1.00 61.59 98 GLU A CA 1
ATOM 781 C C . GLU A 1 98 ? 11.027 17.370 -8.203 1.00 61.59 98 GLU A C 1
ATOM 783 O O . GLU A 1 98 ? 12.024 17.266 -8.918 1.00 61.59 98 GLU A O 1
ATOM 788 N N . GLY A 1 99 ? 10.455 16.322 -7.630 1.00 69.25 99 GLY A N 1
ATOM 789 C CA . GLY A 1 99 ? 10.844 14.954 -7.905 1.00 69.25 99 GLY A CA 1
ATOM 790 C C . GLY A 1 99 ? 9.647 14.185 -8.414 1.00 69.25 99 GLY A C 1
ATOM 791 O O . GLY A 1 99 ? 8.540 14.333 -7.903 1.00 69.25 99 GLY A O 1
ATOM 792 N N . PHE A 1 100 ? 9.880 13.358 -9.421 1.00 79.00 100 PHE A N 1
ATOM 793 C CA . PHE A 1 100 ? 8.913 12.405 -9.925 1.00 79.00 100 PHE A CA 1
ATOM 794 C C . PHE A 1 100 ? 9.612 11.065 -10.098 1.00 79.00 100 PHE A C 1
ATOM 796 O O . PHE A 1 100 ? 10.726 10.997 -10.618 1.00 79.00 100 PHE A O 1
ATOM 803 N N . ARG A 1 101 ? 8.973 9.998 -9.631 1.00 83.19 101 ARG A N 1
ATOM 804 C CA . ARG A 1 101 ? 9.476 8.637 -9.766 1.00 83.19 101 ARG A CA 1
ATOM 805 C C . ARG A 1 101 ? 8.342 7.711 -10.160 1.00 83.19 101 ARG A C 1
ATOM 807 O O . ARG A 1 101 ? 7.286 7.713 -9.530 1.00 83.19 101 ARG A O 1
ATOM 814 N N . GLN A 1 102 ? 8.614 6.888 -11.165 1.00 88.88 102 GLN A N 1
ATOM 815 C CA . GLN A 1 102 ? 7.845 5.692 -11.471 1.00 88.88 102 GLN A CA 1
ATOM 816 C C . GLN A 1 102 ? 8.768 4.491 -11.444 1.00 88.88 102 GLN A C 1
ATOM 818 O O . GLN A 1 102 ? 9.828 4.509 -12.074 1.00 88.88 102 GLN A O 1
ATOM 823 N N . SER A 1 103 ? 8.345 3.449 -10.745 1.00 91.19 103 SER A N 1
ATOM 824 C CA . SER A 1 103 ? 9.127 2.231 -10.600 1.00 91.19 103 SER A CA 1
ATOM 825 C C . SER A 1 103 ? 8.213 1.016 -10.628 1.00 91.19 103 SER A C 1
ATOM 827 O O . SER A 1 103 ? 7.076 1.068 -10.159 1.00 91.19 103 SER A O 1
ATOM 829 N N . VAL A 1 104 ? 8.726 -0.090 -11.147 1.00 93.88 104 VAL A N 1
ATOM 830 C CA . VAL A 1 104 ? 8.111 -1.414 -11.012 1.00 93.88 104 VAL A CA 1
ATOM 831 C C . VAL A 1 104 ? 9.002 -2.285 -10.150 1.00 93.88 104 VAL A C 1
ATOM 833 O O . VAL A 1 104 ? 10.213 -2.077 -10.118 1.00 93.88 104 VAL A O 1
ATOM 836 N N . GLY A 1 105 ? 8.435 -3.247 -9.442 1.00 94.31 105 GLY A N 1
ATOM 837 C CA . GLY A 1 105 ? 9.230 -4.076 -8.551 1.00 94.31 105 GLY A CA 1
ATOM 838 C C . GLY A 1 105 ? 8.571 -5.375 -8.149 1.00 94.31 105 GLY A C 1
ATOM 839 O O . GLY A 1 105 ? 7.441 -5.667 -8.547 1.00 94.31 105 GLY A O 1
ATOM 840 N N . LYS A 1 106 ? 9.309 -6.141 -7.346 1.00 96.69 106 LYS A N 1
ATOM 841 C CA . LYS A 1 106 ? 8.857 -7.405 -6.772 1.00 96.69 106 LYS A CA 1
ATOM 842 C C . LYS A 1 106 ? 8.982 -7.378 -5.252 1.00 96.69 106 LYS A C 1
ATOM 844 O O . LYS A 1 106 ? 10.031 -7.021 -4.720 1.00 96.69 106 LYS A O 1
ATOM 849 N N . ILE A 1 107 ? 7.918 -7.776 -4.562 1.00 96.81 107 ILE A N 1
ATOM 850 C CA . ILE A 1 107 ? 7.900 -7.962 -3.112 1.00 96.81 107 ILE A CA 1
ATOM 851 C C . ILE A 1 107 ? 8.819 -9.129 -2.760 1.00 96.81 107 ILE A C 1
ATOM 853 O O . ILE A 1 107 ? 8.596 -10.262 -3.181 1.00 96.81 107 ILE A O 1
ATOM 857 N N . GLU A 1 108 ? 9.822 -8.853 -1.935 1.00 97.31 108 GLU A N 1
ATOM 858 C CA . GLU A 1 108 ? 10.634 -9.887 -1.294 1.00 97.31 108 GLU A CA 1
ATOM 859 C C . GLU A 1 108 ? 9.986 -10.348 0.012 1.00 97.31 108 GLU A C 1
ATOM 861 O O . GLU A 1 108 ? 9.979 -11.530 0.351 1.00 97.31 108 GLU A O 1
ATOM 866 N N . GLN A 1 109 ? 9.429 -9.397 0.762 1.00 97.25 109 GLN A N 1
ATOM 867 C CA . GLN A 1 109 ? 8.839 -9.650 2.063 1.00 97.25 109 GLN A CA 1
ATOM 868 C C . GLN A 1 109 ? 7.647 -8.728 2.284 1.00 97.25 109 GLN A C 1
ATOM 870 O O . GLN A 1 109 ? 7.757 -7.513 2.157 1.00 97.25 109 GLN A O 1
ATOM 875 N N . LEU A 1 110 ? 6.519 -9.310 2.685 1.00 97.12 110 LEU A N 1
ATOM 876 C CA . LEU A 1 110 ? 5.369 -8.585 3.208 1.00 97.12 110 LEU A CA 1
ATOM 877 C C . LEU A 1 110 ? 4.866 -9.338 4.433 1.00 97.12 110 LEU A C 1
ATOM 879 O O . LEU A 1 110 ? 4.382 -10.466 4.320 1.00 97.12 110 LEU A O 1
ATOM 883 N N . THR A 1 111 ? 5.011 -8.731 5.605 1.00 96.75 111 THR A N 1
ATOM 884 C CA . THR A 1 111 ? 4.546 -9.304 6.868 1.00 96.75 111 THR A CA 1
ATOM 885 C C . THR A 1 111 ? 3.551 -8.374 7.533 1.00 96.75 111 THR A C 1
ATOM 887 O O . THR A 1 111 ? 3.644 -7.150 7.445 1.00 96.75 111 THR A O 1
ATOM 890 N N . MET A 1 112 ? 2.573 -8.976 8.204 1.00 97.06 112 MET A N 1
ATOM 891 C CA . MET A 1 112 ? 1.547 -8.253 8.931 1.00 97.06 112 MET A CA 1
ATOM 892 C C . MET A 1 112 ? 1.287 -8.940 10.271 1.00 97.06 112 MET A C 1
ATOM 894 O O . MET A 1 112 ? 0.849 -10.088 10.311 1.00 97.06 112 MET A O 1
ATOM 898 N N . THR A 1 113 ? 1.539 -8.223 11.365 1.00 96.56 113 THR A N 1
ATOM 899 C CA . THR A 1 113 ? 1.493 -8.773 12.726 1.00 96.56 113 THR A CA 1
ATOM 900 C C . THR A 1 113 ? 0.568 -7.935 13.609 1.00 96.56 113 THR A C 1
ATOM 902 O O . THR A 1 113 ? 0.748 -6.715 13.676 1.00 96.56 113 THR A O 1
ATOM 905 N N . PRO A 1 114 ? -0.405 -8.542 14.311 1.00 96.38 114 PRO A N 1
ATOM 906 C CA . PRO A 1 114 ? -1.275 -7.805 15.219 1.00 96.38 114 PRO A CA 1
ATOM 907 C C . PRO A 1 114 ? -0.510 -7.315 16.457 1.00 96.38 114 PRO A C 1
ATOM 909 O O . PRO A 1 114 ? 0.384 -7.991 16.968 1.00 96.38 114 PRO A O 1
ATOM 912 N N . ASP A 1 115 ? -0.874 -6.140 16.968 1.00 93.44 115 ASP A N 1
ATOM 913 C CA . ASP A 1 115 ? -0.452 -5.663 18.285 1.00 93.44 115 ASP A CA 1
ATOM 914 C C . ASP A 1 115 ? -1.520 -5.932 19.363 1.00 93.44 115 ASP A C 1
ATOM 916 O O . ASP A 1 115 ? -2.649 -6.327 19.076 1.00 93.44 115 ASP A O 1
ATOM 920 N N . LYS A 1 116 ? -1.174 -5.693 20.637 1.00 93.19 116 LYS A N 1
ATOM 921 C CA . LYS A 1 116 ? -2.075 -5.916 21.786 1.00 93.19 116 LYS A CA 1
ATOM 922 C C . LYS A 1 116 ? -3.376 -5.098 21.732 1.00 93.19 116 LYS A C 1
ATOM 924 O O . LYS A 1 116 ? -4.311 -5.405 22.461 1.00 93.19 116 LYS A O 1
ATOM 929 N N . LYS A 1 117 ? -3.427 -4.035 20.923 1.00 92.94 117 LYS A N 1
ATOM 930 C CA . LYS A 1 117 ? -4.592 -3.154 20.753 1.00 92.94 117 LYS A CA 1
ATOM 931 C C . LYS A 1 117 ? -5.409 -3.521 19.506 1.00 92.94 117 LYS A C 1
ATOM 933 O O . LYS A 1 117 ? -6.409 -2.864 19.223 1.00 92.94 117 LYS A O 1
ATOM 938 N N . GLY A 1 118 ? -5.003 -4.559 18.773 1.00 92.94 118 GLY A N 1
ATOM 939 C CA . GLY A 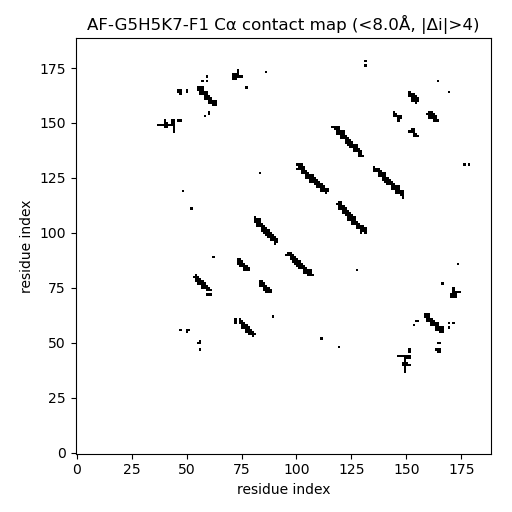1 118 ? -5.641 -4.999 17.537 1.00 92.94 118 GLY A CA 1
ATOM 940 C C . GLY A 1 118 ? -5.295 -4.148 16.315 1.00 92.94 118 GLY A C 1
ATOM 941 O O . GLY A 1 118 ? -5.964 -4.286 15.298 1.00 92.94 118 GLY A O 1
ATOM 942 N N . ASN A 1 119 ? -4.282 -3.276 16.390 1.00 95.50 119 ASN A N 1
ATOM 943 C CA . ASN A 1 119 ? -3.717 -2.655 15.189 1.00 95.50 119 ASN A CA 1
ATOM 944 C C . ASN A 1 119 ? -2.830 -3.671 14.471 1.00 95.50 119 ASN A C 1
ATOM 946 O O . ASN A 1 119 ? -2.309 -4.590 15.104 1.00 95.50 119 ASN A O 1
ATOM 950 N N . MET A 1 120 ? -2.556 -3.446 13.191 1.00 97.25 120 MET A N 1
ATOM 951 C CA . MET A 1 120 ? -1.594 -4.265 12.457 1.00 97.25 120 MET A CA 1
ATOM 952 C C . MET A 1 120 ? -0.294 -3.496 12.253 1.00 97.25 120 MET A C 1
ATOM 954 O O . MET A 1 120 ? -0.300 -2.364 11.776 1.00 97.25 120 MET A O 1
ATOM 958 N N . LYS A 1 121 ? 0.836 -4.106 12.603 1.00 96.00 121 LYS A N 1
ATOM 959 C CA . LYS A 1 121 ? 2.153 -3.674 12.132 1.00 96.00 121 LYS A CA 1
ATOM 960 C C . LYS A 1 121 ? 2.401 -4.343 10.791 1.00 96.00 121 LYS A C 1
ATOM 962 O O . LYS A 1 121 ? 2.384 -5.570 10.729 1.00 96.00 121 LYS A O 1
ATOM 967 N N . VAL A 1 122 ? 2.623 -3.551 9.755 1.00 96.12 122 VAL A N 1
ATOM 968 C CA . VAL A 1 122 ? 2.884 -4.033 8.400 1.00 96.12 122 VAL A CA 1
ATOM 969 C C . VAL A 1 122 ? 4.312 -3.657 8.036 1.00 96.12 122 VAL A C 1
ATOM 971 O O . VAL A 1 122 ? 4.710 -2.506 8.210 1.00 96.12 122 VAL A O 1
ATOM 974 N N . TYR A 1 123 ? 5.080 -4.629 7.559 1.00 96.38 123 TYR A N 1
ATOM 975 C CA . TYR A 1 123 ? 6.430 -4.443 7.037 1.00 96.38 123 TYR A CA 1
ATOM 976 C C . TYR A 1 123 ? 6.467 -4.929 5.596 1.00 96.38 123 TYR A C 1
ATOM 978 O O . TYR A 1 123 ? 5.958 -6.009 5.295 1.00 96.38 123 TYR A O 1
ATOM 986 N N . MET A 1 124 ? 7.097 -4.150 4.724 1.00 96.06 124 MET A N 1
ATOM 987 C CA . MET A 1 124 ? 7.294 -4.503 3.330 1.00 96.06 124 MET A CA 1
ATOM 988 C C . MET A 1 124 ? 8.726 -4.210 2.896 1.00 96.06 124 MET A C 1
ATOM 990 O O . MET A 1 124 ? 9.256 -3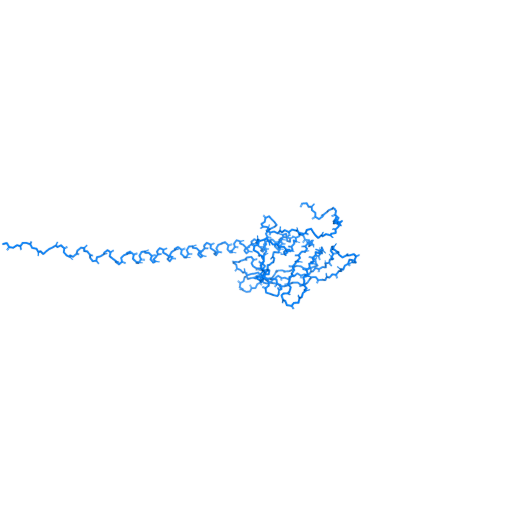.129 3.166 1.00 96.06 124 MET A O 1
ATOM 994 N N . LYS A 1 125 ? 9.312 -5.159 2.170 1.00 97.38 125 LYS A N 1
ATOM 995 C CA . LYS A 1 125 ? 10.573 -5.022 1.453 1.00 97.38 125 LYS A CA 1
ATOM 996 C C . LYS A 1 125 ? 10.380 -5.453 0.003 1.00 97.38 125 LYS A C 1
ATOM 998 O O . LYS A 1 125 ? 9.775 -6.498 -0.247 1.00 97.38 125 LYS A O 1
ATOM 1003 N N . ALA A 1 126 ? 10.873 -4.654 -0.932 1.00 97.12 126 ALA A N 1
ATOM 1004 C CA . ALA A 1 126 ? 10.773 -4.936 -2.355 1.00 97.12 126 ALA A CA 1
ATOM 1005 C C . ALA A 1 126 ? 11.963 -4.374 -3.127 1.00 97.12 126 ALA A C 1
ATOM 1007 O O . ALA A 1 126 ? 12.475 -3.304 -2.793 1.00 97.12 126 ALA A O 1
ATOM 1008 N N . ASP A 1 127 ? 12.336 -5.064 -4.197 1.00 95.44 127 ASP A N 1
ATOM 1009 C CA . ASP A 1 127 ? 13.301 -4.563 -5.166 1.00 95.44 127 ASP A CA 1
ATOM 1010 C C . ASP A 1 127 ? 12.568 -3.846 -6.289 1.00 95.44 127 ASP A C 1
ATOM 1012 O O . ASP A 1 127 ? 11.663 -4.396 -6.919 1.00 95.44 127 ASP A O 1
ATOM 1016 N N . MET A 1 128 ? 12.964 -2.602 -6.531 1.00 94.31 128 MET A N 1
ATOM 1017 C CA . MET A 1 128 ? 12.322 -1.684 -7.457 1.00 94.31 128 MET A CA 1
ATOM 1018 C C . MET A 1 128 ? 13.290 -1.307 -8.575 1.00 94.31 128 MET A C 1
ATOM 1020 O O . MET A 1 128 ? 14.498 -1.200 -8.376 1.00 94.31 128 MET A O 1
ATOM 1024 N N . THR A 1 129 ? 12.751 -1.065 -9.761 1.00 91.81 129 THR A N 1
ATOM 1025 C CA . THR A 1 129 ? 13.471 -0.583 -10.939 1.00 91.81 129 THR A CA 1
ATOM 1026 C C . THR A 1 129 ? 12.728 0.612 -11.512 1.00 91.81 129 THR A C 1
ATOM 1028 O O . THR A 1 129 ? 11.525 0.532 -11.765 1.00 91.81 129 THR A O 1
ATOM 1031 N N . ASP A 1 130 ? 13.434 1.719 -11.720 1.00 88.62 130 ASP A N 1
ATOM 1032 C CA . ASP A 1 130 ? 12.857 2.928 -12.301 1.00 88.62 130 ASP A CA 1
ATOM 1033 C C . ASP A 1 130 ? 12.487 2.720 -13.779 1.00 88.62 130 ASP A C 1
ATOM 1035 O O . ASP A 1 130 ? 13.266 2.178 -14.564 1.00 88.62 130 ASP A O 1
ATOM 1039 N N . VAL A 1 131 ? 11.288 3.172 -14.159 1.00 82.44 131 VAL A N 1
ATOM 1040 C CA . VAL A 1 131 ? 10.725 3.000 -15.513 1.00 82.44 131 VAL A CA 1
ATOM 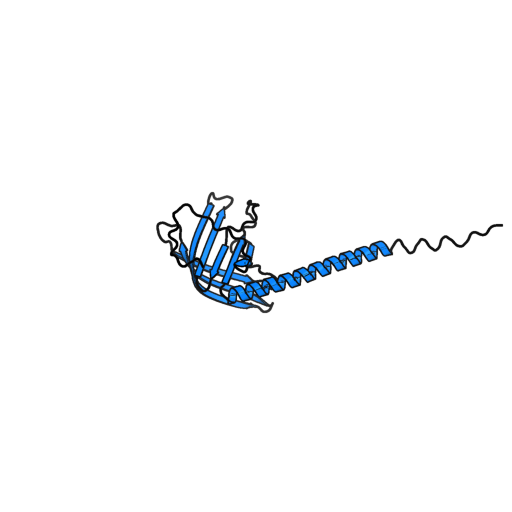1041 C C . VAL A 1 131 ? 11.172 4.117 -16.465 1.00 82.44 131 VAL A C 1
ATOM 1043 O O . VAL A 1 131 ? 11.206 3.922 -17.674 1.00 82.44 131 VAL A O 1
ATOM 1046 N N . GLN A 1 132 ? 11.526 5.291 -15.935 1.00 70.38 132 GLN A N 1
ATOM 1047 C CA . GLN A 1 132 ? 11.803 6.499 -16.731 1.00 70.38 132 GLN A CA 1
ATOM 1048 C C . GLN A 1 132 ? 13.284 6.780 -16.971 1.00 70.38 132 GLN A C 1
ATOM 1050 O O . GLN A 1 132 ? 13.618 7.681 -17.732 1.00 70.38 132 GLN A O 1
ATOM 1055 N N . SER A 1 133 ? 14.189 6.066 -16.308 1.00 58.88 133 SER A N 1
ATOM 1056 C CA . SER A 1 133 ? 15.613 6.338 -16.458 1.00 58.88 133 SER A CA 1
ATOM 1057 C C . SER A 1 133 ? 16.172 5.571 -17.656 1.00 58.88 133 SER A C 1
ATOM 1059 O O . SER A 1 133 ? 16.002 4.356 -17.756 1.00 58.88 133 SER A O 1
ATOM 1061 N N . SER A 1 134 ? 16.892 6.268 -18.543 1.00 58.06 134 SER A N 1
ATOM 1062 C CA . SER A 1 134 ? 17.676 5.662 -19.635 1.00 58.06 134 SER A CA 1
ATOM 1063 C C . SER A 1 134 ? 18.722 4.663 -19.121 1.00 58.06 134 SER A C 1
ATOM 1065 O O . SER A 1 134 ? 19.163 3.776 -19.846 1.00 58.06 134 SER A O 1
ATOM 1067 N N . TRP A 1 135 ? 19.074 4.780 -17.842 1.00 55.78 135 TRP A N 1
ATOM 1068 C CA . TRP A 1 135 ? 19.890 3.846 -17.081 1.00 55.78 135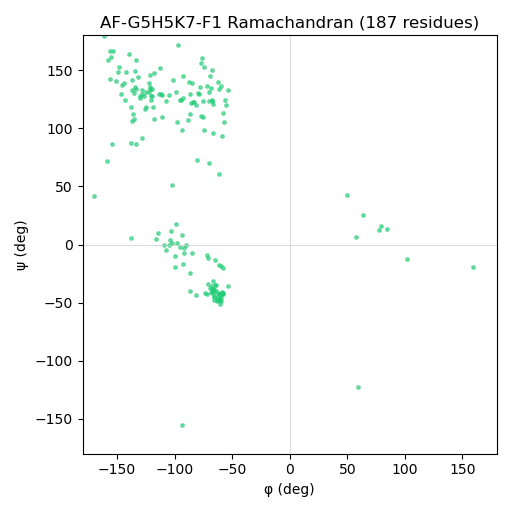 TRP A CA 1
ATOM 1069 C C . TRP A 1 135 ? 18.961 3.191 -16.066 1.00 55.78 135 TRP A C 1
ATOM 1071 O O . TRP A 1 135 ? 18.489 3.883 -15.172 1.00 55.78 135 TRP A O 1
ATOM 1081 N N . ARG A 1 136 ? 18.620 1.906 -16.209 1.00 65.88 136 ARG A N 1
ATOM 1082 C CA . ARG A 1 136 ? 17.698 1.224 -15.281 1.00 65.88 136 ARG A CA 1
ATOM 1083 C C . ARG A 1 136 ? 18.245 1.280 -13.850 1.00 65.88 136 ARG A C 1
ATOM 1085 O O . ARG A 1 136 ? 19.045 0.437 -13.457 1.00 65.88 136 ARG A O 1
ATOM 1092 N N . THR A 1 137 ? 17.830 2.286 -13.089 1.00 84.19 137 THR A N 1
ATOM 1093 C CA . THR A 1 137 ? 18.264 2.482 -11.710 1.00 84.19 137 THR A CA 1
ATOM 1094 C C . THR A 1 137 ? 17.429 1.577 -10.824 1.00 84.19 137 THR A C 1
ATOM 1096 O O . THR A 1 137 ? 16.201 1.682 -10.793 1.00 84.19 137 THR A O 1
ATOM 1099 N N . THR A 1 138 ? 18.097 0.680 -10.110 1.00 89.94 138 THR A N 1
ATOM 1100 C CA . THR A 1 138 ? 17.469 -0.189 -9.117 1.00 89.94 138 THR A CA 1
ATOM 1101 C C . THR A 1 138 ? 17.541 0.446 -7.735 1.00 89.94 138 THR A C 1
ATOM 1103 O O . THR A 1 138 ? 18.531 1.092 -7.391 1.00 89.94 138 THR A O 1
ATOM 1106 N N . TRP A 1 139 ? 16.515 0.241 -6.918 1.00 91.31 139 TRP A N 1
ATOM 1107 C CA . TRP A 1 139 ? 16.493 0.671 -5.523 1.00 91.31 139 TRP A CA 1
ATOM 1108 C C . TRP A 1 139 ? 15.662 -0.289 -4.676 1.00 91.31 139 TRP A C 1
ATOM 1110 O O . TRP A 1 139 ? 14.732 -0.917 -5.168 1.00 91.31 139 TRP A O 1
ATOM 1120 N N . THR A 1 140 ? 15.978 -0.389 -3.388 1.00 93.94 140 THR A N 1
ATOM 1121 C CA . THR A 1 140 ? 15.198 -1.211 -2.457 1.00 93.94 140 THR A CA 1
ATOM 1122 C C . THR A 1 140 ? 14.180 -0.340 -1.738 1.00 93.94 140 THR A C 1
ATOM 1124 O O . THR A 1 140 ? 14.525 0.642 -1.076 1.00 93.94 140 THR A O 1
ATOM 1127 N N . LEU A 1 141 ? 12.915 -0.724 -1.825 1.00 93.25 141 LEU A N 1
ATOM 1128 C CA . LEU A 1 141 ? 11.860 -0.196 -0.983 1.00 93.25 141 LEU A CA 1
ATOM 1129 C C . LEU A 1 141 ? 11.861 -0.952 0.346 1.00 93.25 141 LEU A C 1
ATOM 1131 O O . LEU A 1 141 ? 11.684 -2.164 0.368 1.00 93.25 141 LEU A O 1
ATOM 1135 N N . THR A 1 142 ? 12.013 -0.238 1.460 1.00 93.88 142 THR A N 1
ATOM 1136 C CA . THR A 1 142 ? 11.746 -0.765 2.807 1.00 93.88 142 THR A CA 1
ATOM 1137 C C . THR A 1 142 ? 10.746 0.153 3.489 1.00 93.88 142 THR A C 1
ATOM 1139 O O . THR A 1 142 ? 11.026 1.334 3.685 1.00 93.88 142 THR A O 1
ATOM 1142 N N . SER A 1 143 ? 9.577 -0.375 3.838 1.00 92.19 143 SER A N 1
ATOM 1143 C CA . SER A 1 143 ? 8.505 0.388 4.472 1.00 92.19 143 SER A CA 1
ATOM 1144 C C . SER A 1 143 ? 7.951 -0.344 5.686 1.00 92.19 143 SER A C 1
ATOM 1146 O O . SER A 1 143 ? 7.877 -1.572 5.732 1.00 92.19 143 SER A O 1
ATOM 1148 N N . SER A 1 144 ? 7.583 0.420 6.707 1.00 92.38 144 SER A N 1
ATOM 1149 C CA . SER A 1 144 ? 6.950 -0.084 7.920 1.00 92.38 144 SER A CA 1
ATOM 1150 C C . SER A 1 144 ? 5.912 0.910 8.392 1.00 92.38 144 SER A C 1
ATOM 1152 O O . SER A 1 144 ? 6.235 2.068 8.647 1.00 92.38 144 SER A O 1
ATOM 1154 N N . PHE A 1 145 ? 4.678 0.451 8.550 1.00 91.94 145 PHE A N 1
ATOM 1155 C CA . PHE A 1 145 ? 3.586 1.288 9.022 1.00 91.94 145 PHE A CA 1
ATOM 1156 C C . PHE A 1 145 ? 2.692 0.534 9.997 1.00 91.94 145 PHE A C 1
ATOM 1158 O O . PHE A 1 145 ? 2.727 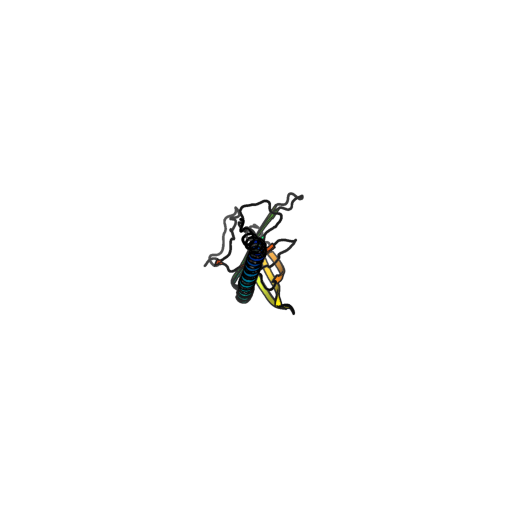-0.694 10.122 1.00 91.94 145 PHE A O 1
ATOM 1165 N N . LYS A 1 146 ? 1.888 1.302 10.728 1.00 93.25 146 LYS A N 1
ATOM 1166 C CA . LYS A 1 146 ? 0.834 0.771 11.581 1.00 93.25 146 LYS A CA 1
ATOM 1167 C C . LYS A 1 146 ? -0.511 1.074 10.935 1.00 93.25 146 LYS A C 1
ATOM 1169 O O . LYS A 1 146 ? -0.819 2.239 10.716 1.00 93.25 146 LYS A O 1
ATOM 1174 N N . LEU A 1 147 ? -1.297 0.034 10.689 1.00 94.75 147 LEU A N 1
ATOM 1175 C CA . LEU A 1 147 ? -2.701 0.136 10.314 1.00 94.75 147 LEU A CA 1
ATOM 1176 C C . LEU A 1 147 ? -3.539 0.200 11.594 1.00 94.75 147 LEU A C 1
ATOM 1178 O O . LEU A 1 147 ? -3.579 -0.766 12.364 1.00 94.75 147 LEU A O 1
ATOM 1182 N N . PHE A 1 148 ? -4.162 1.347 11.850 1.00 91.19 148 PHE A N 1
ATOM 1183 C CA . PHE A 1 148 ? -4.910 1.584 13.084 1.00 91.19 148 PHE A CA 1
ATOM 1184 C C . PHE A 1 148 ? -6.297 0.947 13.028 1.00 91.19 148 PHE A C 1
ATOM 1186 O O . PHE A 1 148 ? -7.050 1.183 12.082 1.00 91.19 148 PHE A O 1
ATOM 1193 N N . LYS A 1 149 ? -6.652 0.189 14.073 1.00 93.62 149 LYS A N 1
ATOM 1194 C CA . LYS A 1 149 ? -7.991 -0.391 14.223 1.00 93.62 149 LYS A CA 1
ATOM 1195 C C . LYS A 1 149 ? -9.055 0.706 14.106 1.00 93.62 149 LYS A C 1
ATOM 1197 O O . LYS A 1 149 ? -8.926 1.756 14.732 1.00 93.62 149 LYS A O 1
ATOM 1202 N N . GLY A 1 150 ? -10.095 0.443 13.316 1.00 94.50 150 GLY A N 1
ATOM 1203 C CA . GLY A 1 150 ? -11.165 1.406 13.037 1.00 94.50 150 GLY A CA 1
ATOM 1204 C C . GLY A 1 150 ? -10.851 2.391 11.904 1.00 94.50 150 GLY A C 1
ATOM 1205 O O . GLY A 1 150 ? -11.543 3.394 11.761 1.00 94.50 150 GLY A O 1
ATOM 1206 N N . SER A 1 151 ? -9.809 2.149 11.104 1.00 94.62 151 SER A N 1
ATOM 1207 C CA . SER A 1 151 ? -9.507 2.932 9.902 1.00 94.62 151 SER A CA 1
ATOM 1208 C C . SER A 1 151 ? -8.734 2.103 8.873 1.00 94.62 151 SER A C 1
ATOM 1210 O O . SER A 1 151 ? -8.170 1.063 9.204 1.00 94.62 151 SER A O 1
ATOM 1212 N N . ASN A 1 152 ? -8.630 2.597 7.642 1.00 95.69 152 ASN A N 1
ATOM 1213 C CA . ASN A 1 152 ? -7.665 2.113 6.652 1.00 95.69 152 ASN A CA 1
ATOM 1214 C C . ASN A 1 152 ? -6.404 2.997 6.564 1.00 95.69 152 ASN A C 1
ATOM 1216 O O . ASN A 1 152 ? -5.681 2.936 5.569 1.00 95.69 152 ASN A O 1
ATOM 1220 N N . ALA A 1 153 ? -6.153 3.833 7.577 1.00 93.69 153 ALA A N 1
ATOM 1221 C CA . ALA A 1 153 ? -5.030 4.759 7.586 1.00 93.69 153 ALA A CA 1
ATOM 1222 C C . ALA A 1 153 ? -3.697 4.003 7.678 1.00 93.69 153 ALA A C 1
ATOM 1224 O O . ALA A 1 153 ? -3.448 3.244 8.618 1.00 93.69 153 ALA A O 1
ATOM 1225 N N . ALA A 1 154 ? -2.836 4.257 6.703 1.00 92.12 154 ALA A N 1
ATOM 1226 C CA . ALA A 1 154 ? -1.507 3.698 6.542 1.00 92.12 154 ALA A CA 1
ATOM 1227 C C . ALA A 1 154 ? -0.540 4.844 6.216 1.00 92.12 154 ALA A C 1
ATOM 1229 O O . ALA A 1 154 ? -0.328 5.161 5.043 1.00 92.12 154 ALA A O 1
ATOM 1230 N N . PRO A 1 155 ? 0.007 5.519 7.241 1.00 88.56 155 PRO A N 1
ATOM 1231 C CA . PRO A 1 155 ? 0.887 6.658 7.026 1.00 88.56 155 PRO A CA 1
ATOM 1232 C C . PRO A 1 155 ? 2.140 6.233 6.259 1.00 88.56 155 PRO A C 1
ATOM 1234 O O . PRO A 1 155 ? 2.708 5.169 6.517 1.00 88.56 155 PRO A O 1
ATOM 1237 N N . TRP A 1 156 ? 2.568 7.090 5.336 1.00 84.00 156 TRP A N 1
ATOM 1238 C CA . TRP A 1 156 ? 3.813 6.924 4.590 1.00 84.00 156 TRP A CA 1
ATOM 1239 C C . TRP A 1 156 ? 4.962 7.680 5.298 1.00 84.00 156 TRP A C 1
ATOM 1241 O O . TRP A 1 156 ? 4.939 7.895 6.511 1.00 84.00 156 TRP A O 1
ATOM 1251 N N . MET A 1 157 ? 6.006 8.072 4.566 1.00 74.69 157 MET A N 1
ATOM 1252 C CA . MET A 1 157 ? 7.157 8.810 5.088 1.00 74.69 157 MET A CA 1
ATOM 1253 C C . MET A 1 157 ? 6.866 10.303 5.314 1.00 74.69 157 MET A C 1
ATOM 1255 O O . MET A 1 157 ? 6.016 10.903 4.660 1.00 74.69 157 MET A O 1
ATOM 1259 N N . GLY A 1 158 ? 7.632 10.935 6.210 1.00 70.69 158 GLY A N 1
ATOM 1260 C CA . GLY A 1 158 ? 7.740 12.400 6.271 1.00 70.69 158 GLY A CA 1
ATOM 1261 C C . GLY A 1 158 ? 6.447 13.153 6.607 1.00 70.69 158 GLY A C 1
ATOM 1262 O O . GLY A 1 158 ? 6.310 14.313 6.224 1.00 70.69 158 GLY A O 1
ATOM 1263 N N . GLY A 1 159 ? 5.499 12.509 7.297 1.00 75.56 159 GLY A N 1
ATOM 1264 C CA . GLY A 1 159 ? 4.209 13.109 7.652 1.00 75.56 159 GLY A CA 1
ATOM 1265 C C . GLY A 1 159 ? 3.187 13.128 6.513 1.00 75.56 159 GLY A C 1
ATOM 1266 O O . GLY A 1 159 ? 2.209 13.863 6.603 1.00 75.56 159 GLY A O 1
ATOM 1267 N N . TRP A 1 160 ? 3.408 12.351 5.450 1.00 84.00 160 TRP A N 1
ATOM 1268 C CA . TRP A 1 160 ? 2.398 12.119 4.425 1.00 84.00 160 TRP A CA 1
ATOM 1269 C C . TRP A 1 160 ? 1.294 11.219 4.972 1.00 84.00 160 TRP A C 1
ATOM 1271 O O . TRP A 1 160 ? 1.554 10.212 5.640 1.00 84.00 160 TRP A O 1
ATOM 1281 N N . GLU A 1 161 ? 0.057 11.586 4.669 1.00 88.56 161 GLU A N 1
ATOM 1282 C CA . GLU A 1 161 ? -1.091 10.736 4.943 1.00 88.56 161 GLU A CA 1
ATOM 1283 C C . GLU A 1 161 ? -1.114 9.588 3.942 1.00 88.56 161 GLU A C 1
ATOM 1285 O O . GLU A 1 161 ? -0.624 9.725 2.823 1.00 88.56 161 GLU A O 1
ATOM 1290 N N . GLY A 1 162 ? -1.690 8.455 4.322 1.00 91.44 162 GLY A N 1
ATOM 1291 C CA . GLY A 1 162 ? -1.879 7.368 3.380 1.00 91.44 162 GLY A CA 1
ATOM 1292 C C . GLY A 1 162 ? -2.972 6.413 3.808 1.00 91.44 162 GLY A C 1
ATOM 1293 O O . GLY A 1 162 ? -3.347 6.364 4.982 1.00 91.44 162 GLY A O 1
ATOM 1294 N N . TYR A 1 163 ? -3.498 5.684 2.832 1.00 94.12 163 TYR A N 1
ATOM 1295 C CA . TYR A 1 163 ? -4.673 4.841 2.979 1.00 94.12 163 TYR A CA 1
ATOM 1296 C C . TYR A 1 163 ? -4.519 3.575 2.142 1.00 94.12 163 TYR A C 1
ATOM 1298 O O . TYR A 1 163 ? -4.040 3.620 1.010 1.00 94.12 163 TYR A O 1
ATOM 1306 N N . ILE A 1 164 ? -4.932 2.443 2.707 1.00 96.06 164 ILE A N 1
ATOM 1307 C CA . ILE A 1 164 ? -5.027 1.176 1.978 1.00 96.06 164 ILE A CA 1
ATOM 1308 C C . ILE A 1 164 ? -6.451 1.026 1.463 1.00 96.06 164 ILE A C 1
ATOM 1310 O O . ILE A 1 164 ? -7.410 1.068 2.238 1.00 96.06 164 ILE A O 1
ATOM 1314 N N . VAL A 1 165 ? -6.593 0.842 0.159 1.00 95.38 165 VAL A N 1
ATOM 1315 C CA . VAL A 1 165 ? -7.886 0.677 -0.507 1.00 95.38 165 VAL A CA 1
ATOM 1316 C C . VAL A 1 165 ? -7.836 -0.495 -1.478 1.00 95.38 165 VAL A C 1
ATOM 1318 O O . VAL A 1 165 ? -6.767 -0.927 -1.916 1.00 95.38 165 VAL A O 1
ATOM 1321 N N . LEU A 1 166 ? -9.008 -1.031 -1.814 1.00 94.94 166 LEU A N 1
ATOM 1322 C CA . LEU A 1 166 ? -9.114 -1.990 -2.909 1.00 94.94 166 LEU A CA 1
ATOM 1323 C C . LEU A 1 166 ? -8.816 -1.286 -4.242 1.00 94.94 166 LEU A C 1
ATOM 1325 O O . LEU A 1 166 ? -9.162 -0.110 -4.380 1.00 94.94 166 LEU A O 1
ATOM 1329 N N . PRO A 1 167 ? -8.272 -1.983 -5.257 1.00 91.88 167 PRO A N 1
ATOM 1330 C CA . PRO A 1 167 ? -8.041 -1.379 -6.570 1.00 91.88 167 PRO A CA 1
ATOM 1331 C C . PRO A 1 167 ? -9.294 -0.733 -7.177 1.00 91.88 167 PRO A C 1
ATOM 1333 O O . PRO A 1 167 ? -9.211 0.338 -7.764 1.00 91.88 167 PRO A O 1
ATOM 1336 N N . SER A 1 168 ? -10.475 -1.324 -6.960 1.00 90.25 168 SER A N 1
ATOM 1337 C CA . SER A 1 168 ? -11.762 -0.795 -7.437 1.00 90.25 168 SER A CA 1
ATOM 1338 C C . SER A 1 168 ? -12.242 0.471 -6.713 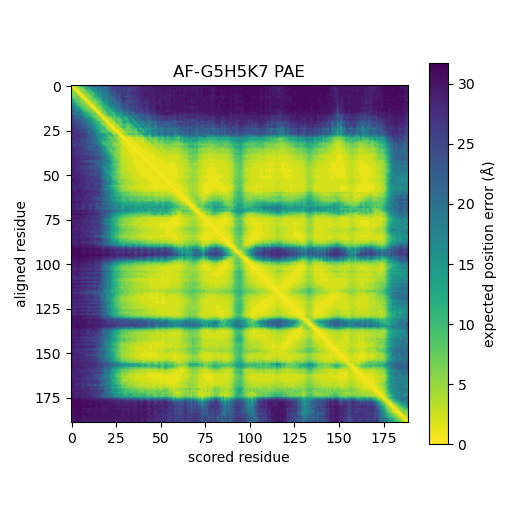1.00 90.25 168 SER A C 1
ATOM 1340 O O . SER A 1 168 ? -13.221 1.079 -7.131 1.00 90.25 168 SER A O 1
ATOM 1342 N N . GLN A 1 169 ? -11.608 0.830 -5.597 1.00 89.50 169 GLN A N 1
ATOM 1343 C CA . GLN A 1 169 ? -11.922 2.009 -4.786 1.00 89.50 169 GLN A CA 1
ATOM 1344 C C . GLN A 1 169 ? -10.857 3.101 -4.925 1.00 89.50 169 GLN A C 1
ATOM 1346 O O . GLN A 1 169 ? -11.021 4.178 -4.355 1.00 89.50 169 GLN A O 1
ATOM 1351 N N . ALA A 1 170 ? -9.770 2.819 -5.647 1.00 87.56 170 ALA A N 1
ATOM 1352 C CA . ALA A 1 170 ? -8.639 3.717 -5.754 1.00 87.56 170 ALA A CA 1
ATOM 1353 C C . ALA A 1 170 ? -8.993 4.960 -6.582 1.00 87.56 170 ALA A C 1
ATOM 1355 O O . ALA A 1 170 ? -9.498 4.863 -7.701 1.00 87.56 170 ALA A O 1
ATOM 1356 N N . ASN A 1 171 ? -8.672 6.134 -6.052 1.00 84.81 171 ASN A N 1
ATOM 1357 C CA . ASN A 1 171 ? -8.802 7.429 -6.710 1.00 84.81 171 ASN A CA 1
ATOM 1358 C C . ASN A 1 171 ? -7.432 7.912 -7.213 1.00 84.81 171 ASN A C 1
ATOM 1360 O O . ASN A 1 171 ? -6.976 9.024 -6.920 1.00 84.81 171 ASN A O 1
ATOM 1364 N N . VAL A 1 172 ? -6.749 7.030 -7.943 1.00 81.44 172 VAL A N 1
ATOM 1365 C CA . VAL A 1 172 ? -5.386 7.249 -8.425 1.00 81.44 172 VAL A CA 1
ATOM 1366 C C . VAL A 1 172 ? -5.366 7.653 -9.888 1.00 81.44 172 VAL A C 1
ATOM 1368 O O . VAL A 1 172 ? -6.107 7.124 -10.712 1.00 81.44 172 VAL A O 1
ATOM 1371 N N . THR A 1 173 ? -4.471 8.572 -10.234 1.00 81.69 173 THR A N 1
ATOM 1372 C CA . THR A 1 173 ? -4.199 8.929 -11.627 1.00 81.69 173 THR A CA 1
ATOM 1373 C C . THR A 1 173 ? -2.752 8.621 -11.966 1.00 81.69 173 THR A C 1
ATOM 1375 O O . THR A 1 173 ? -1.810 9.175 -11.391 1.00 81.69 173 THR A O 1
ATOM 1378 N N . ARG A 1 174 ? -2.572 7.722 -12.937 1.00 80.69 174 ARG A N 1
ATOM 1379 C CA . ARG A 1 174 ? -1.265 7.461 -13.542 1.00 80.69 174 ARG A CA 1
ATOM 1380 C C . ARG A 1 174 ? -0.849 8.690 -14.333 1.00 80.69 174 ARG A C 1
ATOM 1382 O O . ARG A 1 174 ? -1.574 9.145 -15.211 1.00 80.69 174 ARG A O 1
ATOM 1389 N N . LEU A 1 175 ? 0.326 9.211 -14.019 1.00 72.06 175 LEU A N 1
ATOM 1390 C CA . LEU A 1 175 ? 0.932 10.273 -14.799 1.00 72.06 175 LEU A CA 1
ATOM 1391 C C . LEU A 1 175 ? 1.658 9.621 -15.972 1.00 72.06 175 LEU A C 1
ATOM 1393 O O . LEU A 1 175 ? 2.524 8.771 -15.786 1.00 72.06 175 LEU A O 1
ATOM 1397 N N . SER A 1 176 ? 1.318 9.993 -17.195 1.00 64.56 176 SER A N 1
ATOM 1398 C CA . SER A 1 176 ? 2.148 9.661 -18.348 1.00 64.56 176 SER A CA 1
ATOM 1399 C C . SER A 1 176 ? 3.378 10.564 -18.307 1.00 64.56 176 SER A C 1
ATOM 1401 O O . SER A 1 176 ? 3.309 11.730 -18.691 1.00 64.56 176 SER A O 1
ATOM 1403 N N . GLY A 1 177 ? 4.495 10.043 -17.791 1.00 51.97 177 GLY A N 1
ATOM 1404 C CA . GLY A 1 177 ? 5.792 10.681 -17.983 1.00 51.97 177 GLY A CA 1
ATOM 1405 C C . GLY A 1 177 ? 6.077 10.763 -19.481 1.00 51.97 177 GLY A C 1
ATOM 1406 O O . GLY A 1 177 ? 5.815 9.814 -20.217 1.00 51.97 177 GLY A O 1
ATOM 1407 N N . SER A 1 178 ? 6.578 11.899 -19.950 1.00 39.16 178 SER A N 1
ATOM 1408 C CA . SER A 1 178 ? 6.982 12.115 -21.337 1.00 39.16 178 SER A CA 1
ATOM 1409 C C . SER A 1 178 ? 8.245 11.314 -21.676 1.00 39.16 178 SER A C 1
ATOM 1411 O O . SER A 1 178 ? 9.312 11.889 -21.839 1.00 39.16 178 SER A O 1
ATOM 1413 N N . MET A 1 179 ? 8.134 9.990 -21.760 1.00 36.97 179 MET A N 1
ATOM 1414 C CA . MET A 1 179 ? 8.997 9.111 -22.551 1.00 36.97 179 MET A CA 1
ATOM 1415 C C . MET A 1 179 ? 8.171 7.886 -22.978 1.00 36.97 179 MET A C 1
ATOM 1417 O O . MET A 1 179 ? 7.347 7.415 -22.192 1.00 36.97 179 MET A O 1
ATOM 1421 N N . PRO A 1 180 ? 8.334 7.383 -24.215 1.00 37.56 180 PRO A N 1
ATOM 1422 C CA . PRO A 1 180 ? 7.526 6.289 -24.742 1.00 37.56 180 PRO A CA 1
ATOM 1423 C C . PRO A 1 180 ? 7.648 5.054 -23.843 1.00 37.56 180 PRO A C 1
ATOM 1425 O O . PRO A 1 180 ? 8.706 4.441 -23.712 1.00 37.56 180 PRO A O 1
ATOM 1428 N N . LEU A 1 181 ? 6.533 4.723 -23.197 1.00 40.94 181 LEU A N 1
ATOM 1429 C CA . LEU A 1 181 ? 6.360 3.573 -22.326 1.00 40.94 181 LEU A CA 1
ATOM 1430 C C . LEU A 1 181 ? 6.461 2.279 -23.147 1.00 40.94 181 LEU A C 1
ATOM 1432 O O . LEU A 1 181 ? 5.469 1.808 -23.693 1.00 40.94 181 LEU A O 1
ATOM 1436 N N . ASN A 1 182 ? 7.639 1.657 -23.181 1.00 40.53 182 ASN A N 1
ATOM 1437 C CA . ASN A 1 182 ? 7.744 0.221 -23.450 1.00 40.53 182 ASN A CA 1
ATOM 1438 C C . ASN A 1 182 ? 7.428 -0.538 -22.152 1.00 40.53 182 ASN A C 1
ATOM 1440 O O . ASN A 1 182 ? 8.317 -1.061 -21.481 1.00 40.53 182 ASN A O 1
ATOM 1444 N N . ILE A 1 183 ? 6.148 -0.557 -21.765 1.00 46.00 183 ILE A N 1
ATOM 1445 C CA . ILE A 1 183 ? 5.655 -1.467 -20.725 1.00 46.00 183 ILE A CA 1
ATOM 1446 C C . ILE A 1 183 ? 5.561 -2.858 -21.368 1.00 46.00 183 ILE A C 1
ATOM 1448 O O . ILE A 1 183 ? 4.867 -2.998 -22.378 1.00 46.00 183 ILE A O 1
ATOM 1452 N N . PRO A 1 184 ? 6.214 -3.898 -20.818 1.00 40.94 184 PRO A N 1
ATOM 1453 C CA . PRO A 1 184 ? 5.985 -5.269 -21.257 1.00 40.94 184 PRO A CA 1
ATOM 1454 C C . PRO A 1 184 ? 4.495 -5.606 -21.138 1.00 40.94 184 PRO A C 1
ATOM 1456 O O . PRO A 1 184 ? 3.905 -5.458 -20.064 1.00 40.94 184 PRO A O 1
ATOM 1459 N N . GLN A 1 185 ? 3.883 -6.042 -22.242 1.00 36.50 185 GLN A N 1
ATOM 1460 C CA . GLN A 1 185 ? 2.504 -6.532 -22.254 1.00 36.50 185 GLN A CA 1
ATOM 1461 C C . GLN A 1 185 ? 2.390 -7.694 -21.256 1.00 36.50 185 GLN A C 1
ATOM 1463 O O . GLN A 1 185 ? 2.921 -8.776 -21.484 1.00 36.50 185 GLN A O 1
ATOM 1468 N N . GLY A 1 186 ? 1.763 -7.434 -20.109 1.00 40.97 186 GLY A N 1
ATOM 1469 C CA . GLY A 1 186 ? 1.693 -8.374 -18.986 1.00 40.97 186 GLY A CA 1
ATOM 1470 C C . GLY A 1 186 ? 1.390 -7.726 -17.632 1.00 40.97 186 GLY A C 1
ATOM 1471 O O . GLY A 1 186 ? 0.910 -8.410 -16.741 1.00 40.97 186 GLY A O 1
ATOM 1472 N N . PHE A 1 187 ? 1.598 -6.411 -17.492 1.00 41.75 187 PHE A N 1
ATOM 1473 C CA . PHE A 1 187 ? 1.283 -5.640 -16.272 1.00 41.75 187 PHE A CA 1
ATOM 1474 C C . PHE A 1 187 ? -0.108 -4.978 -16.276 1.00 41.75 187 PHE A C 1
ATOM 1476 O O . PHE A 1 187 ? -0.405 -4.145 -15.420 1.00 41.75 187 PHE A O 1
ATOM 1483 N N . ILE A 1 188 ? -0.944 -5.295 -17.267 1.00 36.66 188 ILE A N 1
ATOM 1484 C CA . ILE A 1 188 ? -2.322 -4.810 -17.359 1.00 36.66 188 ILE A CA 1
ATOM 1485 C C . ILE A 1 188 ? -3.200 -6.000 -17.746 1.00 36.66 188 ILE A C 1
ATOM 1487 O O . ILE A 1 188 ? -3.137 -6.471 -18.885 1.00 36.66 188 ILE A O 1
ATOM 1491 N N . LYS A 1 189 ? -3.999 -6.477 -16.796 1.00 34.84 189 LYS A N 1
ATOM 1492 C CA . LYS A 1 189 ? -5.269 -7.152 -17.051 1.00 34.84 189 LYS A CA 1
ATOM 1493 C C . LYS A 1 189 ? -6.338 -6.504 -16.190 1.00 34.84 189 LYS A C 1
ATOM 1495 O O . LYS A 1 189 ? -6.000 -6.097 -15.060 1.00 34.84 189 LYS A O 1
#

Foldseek 3Di:
DDDDDDDPPPPPPPPPCVVVVVVVVVVVVVVVVVVVLLVVLQVQLVQLVVCLVQQFWKKFKADPPDPDPPPFGQFIWGTDPQKIWGWDWDQDVPDRDTDIWTKIWGWPDWDWDADPQRKIKIWTWIWIWTQPDPPTDIDIDTDIFICDRSHQWTHGPDRITIGIDGPVPHRHDHDPDPDDGPDPPPPDD

Nearest PDB structures (foldseek):
  4u8u-assembly1_N  TM=3.125E-01  e=2.827E-01  Glossoscolex paulistus
  4u8u-assembly1_O  TM=2.950E-01  e=4.104E-01  Glossoscolex paulistus
  4v93-assembly1_C1  TM=4.916E-01  e=1.129E+00  Lumbricus terrestris
  5m3l-assembly1_N  TM=2.783E-01  e=8.649E-01  Lumbricus terrestris
  9hau-assembly1_AA  TM=2.610E-01  e=8.201E-01  Leviviridae sp.

Radius of gyration: 26.72 Å; Cα contacts (8 Å, |Δi|>4): 307; chains: 1; bounding box: 89×52×66 Å